Protein AF-A0AB34QZM7-F1 (afdb_monomer)

Sequence (180 aa):
MPSIDEMTKDERKLFDKIVEEQTELSNVTEKEIFKKELTNFFDKESDTYNDLSAAQEELVEEINDSTLLENENLAFAKEVFASSFGVKEVEAAKKKKSSGIKVGVSVRFAGAVFNAVIGFAVGGGVGVIQSFIIKKGKAEAKRIFTKTVSSRLKAWGAKKLAVSIGVAVAIALNYLDIGT

Structure (mmCIF, N/CA/C/O backbone):
data_AF-A0AB34QZM7-F1
#
_entry.id   AF-A0AB34QZM7-F1
#
loop_
_atom_site.group_PDB
_atom_site.id
_atom_site.type_symbol
_atom_site.label_atom_id
_atom_site.label_alt_id
_atom_site.label_comp_id
_atom_site.label_asym_id
_atom_site.label_entity_id
_atom_site.label_seq_id
_atom_site.pdbx_PDB_ins_code
_atom_site.Cartn_x
_atom_site.Cartn_y
_atom_site.Cartn_z
_atom_site.occupancy
_atom_site.B_iso_or_equiv
_atom_site.auth_seq_id
_atom_site.auth_comp_id
_atom_site.auth_asym_id
_atom_site.auth_atom_id
_atom_site.pdbx_PDB_model_num
ATOM 1 N N . MET A 1 1 ? 4.614 -7.437 -3.313 1.00 84.50 1 MET A N 1
ATOM 2 C CA . MET A 1 1 ? 4.308 -7.626 -1.897 1.00 84.50 1 MET A CA 1
ATOM 3 C C . MET A 1 1 ? 3.715 -9.010 -1.680 1.00 84.50 1 MET A C 1
ATOM 5 O O . MET A 1 1 ? 2.671 -9.297 -2.268 1.00 84.50 1 MET A O 1
ATOM 9 N N . PRO A 1 2 ? 4.438 -9.888 -0.985 1.00 90.19 2 PRO A N 1
ATOM 10 C CA . PRO A 1 2 ? 3.873 -11.127 -0.450 1.00 90.19 2 PRO A CA 1
ATOM 11 C C . PRO A 1 2 ? 2.842 -10.810 0.652 1.00 90.19 2 PRO A C 1
ATOM 13 O O . PRO A 1 2 ? 2.675 -9.631 0.991 1.00 90.19 2 PRO A O 1
ATOM 16 N N . SER A 1 3 ? 2.134 -11.816 1.168 1.00 93.81 3 SER A N 1
ATOM 17 C CA . SER A 1 3 ? 1.351 -11.627 2.399 1.00 93.81 3 SER A CA 1
ATOM 18 C C . SER A 1 3 ? 2.273 -11.436 3.611 1.00 93.81 3 SER A C 1
ATOM 20 O O . SER A 1 3 ? 3.465 -11.739 3.527 1.00 93.81 3 SER A O 1
ATOM 22 N N . ILE A 1 4 ? 1.769 -10.879 4.717 1.00 95.06 4 ILE A N 1
ATOM 23 C CA . ILE A 1 4 ? 2.599 -10.527 5.882 1.00 95.06 4 ILE A CA 1
ATOM 24 C C . ILE A 1 4 ? 3.299 -11.729 6.523 1.00 95.06 4 ILE A C 1
ATOM 26 O O . ILE A 1 4 ? 4.369 -11.566 7.110 1.00 95.06 4 ILE A O 1
ATOM 30 N N . ASP A 1 5 ? 2.709 -12.916 6.427 1.00 93.50 5 ASP A N 1
ATOM 31 C CA . ASP A 1 5 ? 3.241 -14.167 6.966 1.00 93.50 5 ASP A CA 1
ATOM 32 C C . ASP A 1 5 ? 4.320 -14.778 6.051 1.00 93.50 5 ASP A C 1
ATOM 34 O O . ASP A 1 5 ? 5.189 -15.525 6.496 1.00 93.50 5 ASP A O 1
ATOM 38 N N . GLU A 1 6 ? 4.301 -14.395 4.775 1.00 95.56 6 GLU A N 1
ATOM 39 C CA . GLU A 1 6 ? 5.277 -14.761 3.749 1.00 95.56 6 GLU A CA 1
ATOM 40 C C . GLU A 1 6 ? 6.449 -13.765 3.658 1.00 95.56 6 GLU A C 1
ATOM 42 O O . GLU A 1 6 ? 7.386 -13.973 2.882 1.00 95.56 6 GLU A O 1
ATOM 47 N N . MET A 1 7 ? 6.415 -12.668 4.423 1.00 96.19 7 MET A N 1
ATOM 48 C CA . MET A 1 7 ? 7.493 -11.679 4.463 1.00 96.19 7 MET A CA 1
ATOM 49 C C . MET A 1 7 ? 8.708 -12.198 5.236 1.00 96.19 7 MET A C 1
ATOM 51 O O . MET A 1 7 ? 8.606 -12.771 6.323 1.00 96.19 7 MET A O 1
ATOM 55 N N . THR A 1 8 ? 9.901 -11.890 4.733 1.00 96.75 8 THR A N 1
ATOM 56 C CA . THR A 1 8 ? 11.123 -11.975 5.541 1.00 96.75 8 THR A CA 1
ATOM 57 C C . THR A 1 8 ? 11.079 -10.979 6.706 1.00 96.75 8 THR A C 1
ATOM 59 O O . THR A 1 8 ? 10.303 -10.024 6.710 1.00 96.75 8 THR A O 1
ATOM 62 N N . LYS A 1 9 ? 11.960 -11.145 7.702 1.00 96.19 9 LYS A N 1
ATOM 63 C CA . LYS A 1 9 ? 12.040 -10.224 8.854 1.00 96.19 9 LYS A CA 1
ATOM 64 C C . LYS A 1 9 ? 12.253 -8.763 8.439 1.00 96.19 9 LYS A C 1
ATOM 66 O O . LYS A 1 9 ? 11.652 -7.869 9.030 1.00 96.19 9 LYS A O 1
ATOM 71 N N . ASP A 1 10 ? 13.085 -8.528 7.427 1.00 94.44 10 ASP A N 1
ATOM 72 C CA . ASP A 1 10 ? 13.382 -7.179 6.941 1.00 94.44 10 ASP A CA 1
ATOM 73 C C . ASP A 1 10 ? 12.203 -6.586 6.163 1.00 94.44 10 ASP A C 1
ATOM 75 O O . ASP A 1 10 ? 11.858 -5.420 6.361 1.00 94.44 10 ASP A O 1
ATOM 79 N N . GLU A 1 11 ? 11.536 -7.393 5.332 1.00 95.31 11 GLU A N 1
ATOM 80 C CA . GLU A 1 11 ? 10.315 -6.983 4.630 1.00 95.31 11 GLU A CA 1
ATOM 81 C C . GLU A 1 11 ? 9.184 -6.672 5.605 1.00 95.31 11 GLU A C 1
ATOM 83 O O . GLU A 1 11 ? 8.513 -5.654 5.443 1.00 95.31 11 GLU A O 1
ATOM 88 N N . ARG A 1 12 ? 9.014 -7.493 6.646 1.00 96.00 12 ARG A N 1
ATOM 89 C CA . ARG A 1 12 ? 8.009 -7.271 7.684 1.00 96.00 12 ARG A CA 1
ATOM 90 C C . ARG A 1 12 ? 8.276 -5.979 8.446 1.00 96.00 12 ARG A C 1
ATOM 92 O O . ARG A 1 12 ? 7.380 -5.162 8.596 1.00 96.00 12 ARG A O 1
ATOM 99 N N . LYS A 1 13 ? 9.527 -5.738 8.846 1.00 95.31 13 LYS A N 1
ATOM 100 C CA . LYS A 1 13 ? 9.920 -4.493 9.519 1.00 95.31 13 LYS A CA 1
ATOM 101 C C . LYS A 1 13 ? 9.687 -3.261 8.640 1.00 95.31 13 LYS A C 1
ATOM 103 O O . LYS A 1 13 ? 9.266 -2.218 9.139 1.00 95.31 13 LYS A O 1
ATOM 108 N N . LEU A 1 14 ? 9.983 -3.364 7.343 1.00 94.06 14 LEU A N 1
ATOM 109 C CA . LEU A 1 14 ? 9.689 -2.305 6.380 1.00 94.06 14 LEU A CA 1
ATOM 110 C C . LEU A 1 14 ? 8.178 -2.069 6.272 1.00 94.06 14 LEU A C 1
ATOM 112 O O . LEU A 1 14 ? 7.739 -0.922 6.317 1.00 94.06 14 LEU A O 1
ATOM 116 N N . PHE A 1 15 ? 7.402 -3.141 6.140 1.00 95.81 15 PHE A N 1
ATOM 117 C CA . PHE A 1 15 ? 5.949 -3.087 6.058 1.00 95.81 15 PHE A CA 1
ATOM 118 C C . PHE A 1 15 ? 5.333 -2.441 7.305 1.00 95.81 15 PHE A C 1
ATOM 120 O O . PHE A 1 15 ? 4.597 -1.468 7.169 1.00 95.81 15 PHE A O 1
ATOM 127 N N . ASP A 1 16 ? 5.708 -2.887 8.505 1.00 95.88 16 ASP A N 1
ATOM 128 C CA . ASP A 1 16 ? 5.197 -2.340 9.767 1.00 95.88 16 ASP A CA 1
ATOM 129 C C . ASP A 1 16 ? 5.491 -0.835 9.881 1.00 95.88 16 ASP A C 1
ATOM 131 O O . ASP A 1 16 ? 4.630 -0.051 10.277 1.00 95.88 16 ASP A O 1
ATOM 135 N N . LYS A 1 17 ? 6.686 -0.398 9.457 1.00 94.31 17 LYS A N 1
ATOM 136 C CA . LYS A 1 17 ? 7.042 1.027 9.412 1.00 94.31 17 LYS A CA 1
ATOM 137 C C . LYS A 1 17 ? 6.153 1.812 8.443 1.00 94.31 17 LYS A C 1
ATOM 139 O O . LYS A 1 17 ? 5.737 2.924 8.751 1.00 94.31 17 LYS A O 1
ATOM 144 N N . ILE A 1 18 ? 5.884 1.256 7.266 1.00 92.44 18 ILE A N 1
ATOM 145 C CA . ILE A 1 18 ? 5.016 1.878 6.261 1.00 92.44 18 ILE A CA 1
ATOM 146 C C . ILE A 1 18 ? 3.582 2.009 6.788 1.00 92.44 18 ILE A C 1
ATOM 148 O O . ILE A 1 18 ? 2.971 3.064 6.613 1.00 92.44 18 ILE A O 1
ATOM 152 N N . VAL A 1 19 ? 3.057 0.960 7.426 1.00 94.81 19 VAL A N 1
ATOM 153 C CA . VAL A 1 19 ? 1.721 0.939 8.040 1.00 94.81 19 VAL A CA 1
ATOM 154 C C . VAL A 1 19 ? 1.610 1.999 9.136 1.00 94.81 19 VAL A C 1
ATOM 156 O O . VAL A 1 19 ? 0.641 2.760 9.155 1.00 94.81 19 VAL A O 1
ATOM 159 N N . GLU A 1 20 ? 2.621 2.102 9.997 1.00 93.69 20 GLU A N 1
ATOM 160 C CA . GLU A 1 20 ? 2.695 3.131 11.036 1.00 93.69 20 GLU A CA 1
ATOM 161 C C . GLU A 1 20 ? 2.667 4.540 10.428 1.00 93.69 20 GLU A C 1
ATOM 163 O O . GLU A 1 20 ? 1.823 5.362 10.780 1.00 93.69 20 GLU A O 1
ATOM 168 N N . GLU A 1 21 ? 3.527 4.805 9.439 1.00 86.50 21 GLU A N 1
ATOM 169 C CA . GLU A 1 21 ? 3.565 6.098 8.750 1.00 86.50 21 GLU A CA 1
ATOM 170 C C . GLU A 1 21 ? 2.226 6.439 8.077 1.00 86.50 21 GLU A C 1
ATOM 172 O O . GLU A 1 21 ? 1.779 7.584 8.151 1.00 86.50 21 GLU A O 1
ATOM 177 N N . GLN A 1 22 ? 1.566 5.475 7.419 1.00 85.38 22 GLN A N 1
ATOM 178 C CA . GLN A 1 22 ? 0.253 5.717 6.809 1.00 85.38 22 GLN A CA 1
ATOM 179 C C . GLN A 1 22 ? -0.818 6.016 7.849 1.00 85.38 22 GLN A C 1
ATOM 181 O O . GLN A 1 22 ? -1.648 6.890 7.616 1.00 85.38 22 GLN A O 1
ATOM 186 N N . THR A 1 23 ? -0.802 5.313 8.977 1.00 86.44 23 THR A N 1
ATOM 187 C CA . THR A 1 23 ? -1.759 5.529 10.064 1.00 86.44 23 THR A CA 1
ATOM 188 C C . THR A 1 23 ? -1.613 6.941 10.624 1.00 86.44 23 THR A C 1
ATOM 190 O O . THR A 1 23 ? -2.605 7.657 10.758 1.00 86.44 23 THR A O 1
ATOM 193 N N . GLU A 1 24 ? -0.384 7.400 10.843 1.00 84.19 24 GLU A N 1
ATOM 194 C CA . GLU A 1 24 ? -0.109 8.762 11.305 1.00 84.19 24 GLU A CA 1
ATOM 195 C C . GLU A 1 24 ? -0.531 9.829 10.283 1.00 84.19 24 GLU A C 1
ATOM 197 O O . GLU A 1 24 ? -1.206 10.801 10.628 1.00 84.19 24 GLU A O 1
ATOM 202 N N . LEU A 1 25 ? -0.217 9.622 9.001 1.00 79.00 25 LEU A N 1
ATOM 203 C CA . LEU A 1 25 ? -0.591 10.541 7.917 1.00 79.00 25 LEU A CA 1
ATOM 204 C C . LEU A 1 25 ? -2.085 10.511 7.587 1.00 79.00 25 LEU A C 1
ATOM 206 O O . LEU A 1 25 ? -2.612 11.442 6.967 1.00 79.00 25 LEU A O 1
ATOM 210 N N . SER A 1 26 ? -2.785 9.454 7.994 1.00 74.06 26 SER A N 1
ATOM 211 C CA . SER A 1 26 ? -4.210 9.322 7.750 1.00 74.06 26 SER A CA 1
ATOM 212 C C . SER A 1 26 ? -5.008 10.378 8.504 1.00 74.06 26 SER A C 1
ATOM 214 O O . SER A 1 26 ? -6.087 10.692 8.036 1.00 74.06 2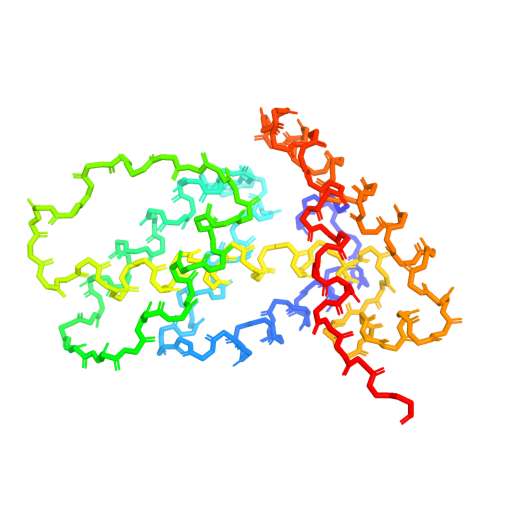6 SER A O 1
ATOM 216 N N . ASN A 1 27 ? -4.523 10.970 9.606 1.00 74.00 27 ASN A N 1
ATOM 217 C CA . ASN A 1 27 ? -5.272 11.947 10.419 1.00 74.00 27 ASN A CA 1
ATOM 218 C C . ASN A 1 27 ? -6.726 11.498 10.705 1.00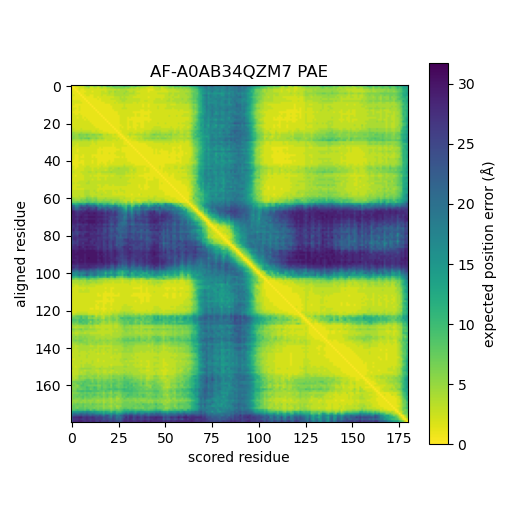 74.00 27 ASN A C 1
ATOM 220 O O . ASN A 1 27 ? -7.657 12.310 10.703 1.00 74.00 27 ASN A O 1
ATOM 224 N N . VAL A 1 28 ? -6.923 10.190 10.874 1.00 73.56 28 VAL A N 1
ATOM 225 C CA . VAL A 1 28 ? -8.138 9.608 11.448 1.00 73.56 28 VAL A CA 1
ATOM 226 C C . VAL A 1 28 ? -7.988 9.584 12.966 1.00 73.56 28 VAL A C 1
ATOM 228 O O . VAL A 1 28 ? -6.869 9.525 13.482 1.00 73.56 28 VAL A O 1
ATOM 231 N N . THR A 1 29 ? -9.104 9.656 13.684 1.00 77.12 29 THR A N 1
ATOM 232 C CA . THR A 1 29 ? -9.098 9.611 15.151 1.00 77.12 29 THR A CA 1
ATOM 233 C C . THR A 1 29 ? -8.792 8.192 15.630 1.00 77.12 29 THR A C 1
ATOM 235 O O . THR A 1 29 ? -7.982 7.984 16.531 1.00 77.12 29 THR A O 1
ATOM 238 N N . GLU A 1 30 ? -9.392 7.204 14.975 1.00 82.25 30 GLU A N 1
ATOM 239 C CA . GLU A 1 30 ? -9.362 5.787 15.323 1.00 82.25 30 GLU A CA 1
ATOM 240 C C . GLU A 1 30 ? -8.134 5.084 14.723 1.00 82.25 30 GLU A C 1
ATOM 242 O O . GLU A 1 30 ? -8.237 4.128 13.954 1.00 82.25 30 GLU A O 1
ATOM 247 N N . LYS A 1 31 ? -6.940 5.584 15.058 1.00 85.88 31 LYS A N 1
ATOM 248 C CA . LYS A 1 31 ? -5.663 5.112 14.497 1.00 85.88 31 LYS A CA 1
ATOM 249 C C . LYS A 1 31 ? -5.426 3.613 14.671 1.00 85.88 31 LYS A C 1
ATOM 251 O O . LYS A 1 31 ? -4.942 2.977 13.745 1.00 85.88 31 LYS A O 1
ATOM 256 N N . GLU A 1 32 ? -5.777 3.049 15.824 1.00 90.56 32 GLU A N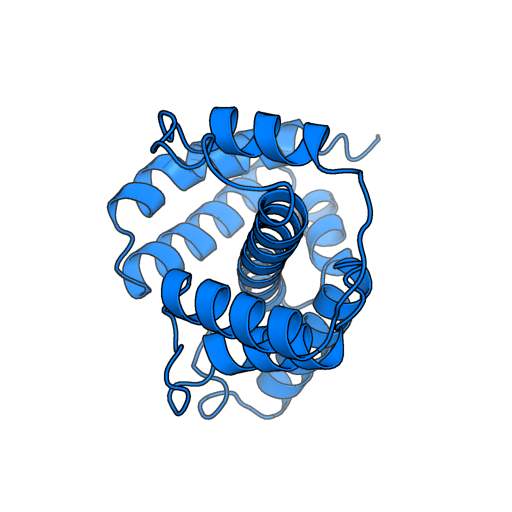 1
ATOM 257 C CA . GLU A 1 32 ? -5.574 1.618 16.095 1.00 90.56 32 GLU A CA 1
ATOM 258 C C . GLU A 1 32 ? -6.435 0.737 15.183 1.00 90.56 32 GLU A C 1
ATOM 260 O O . GLU A 1 32 ? -5.927 -0.219 14.600 1.00 90.56 32 GLU A O 1
ATOM 265 N N . ILE A 1 33 ? -7.706 1.106 14.985 1.00 88.44 33 ILE A N 1
ATOM 266 C CA . ILE A 1 33 ? -8.621 0.403 14.073 1.00 88.44 33 ILE A CA 1
ATOM 267 C C . ILE A 1 33 ? -8.112 0.548 12.637 1.00 88.44 33 ILE A C 1
ATOM 269 O O . ILE A 1 33 ? -7.965 -0.433 11.916 1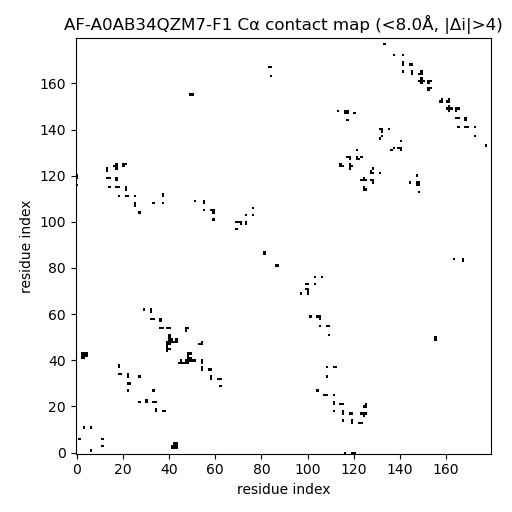.00 88.44 33 ILE A O 1
ATOM 273 N N . PHE A 1 34 ? -7.733 1.763 12.236 1.00 89.69 34 PHE A N 1
ATOM 274 C CA . PHE A 1 34 ? -7.174 2.013 10.910 1.00 89.69 34 PHE A CA 1
ATOM 275 C C . PHE A 1 34 ? -5.910 1.186 10.638 1.00 89.69 34 PHE A C 1
ATOM 277 O O . PHE A 1 34 ? -5.761 0.606 9.563 1.00 89.69 34 PHE A O 1
ATOM 284 N N . LYS A 1 35 ? -5.001 1.117 11.614 1.00 95.00 35 LYS A N 1
ATOM 285 C CA . LYS A 1 35 ? -3.756 0.349 11.545 1.00 95.00 35 LYS A CA 1
ATOM 286 C C . LYS A 1 35 ? -4.011 -1.152 11.456 1.00 95.00 35 LYS A C 1
ATOM 288 O O . LYS A 1 35 ? -3.355 -1.827 10.657 1.00 95.00 35 LYS A O 1
ATOM 293 N N . LYS A 1 36 ? -4.942 -1.662 12.268 1.00 95.75 36 LYS A N 1
ATOM 294 C CA . LYS A 1 36 ? -5.390 -3.058 12.249 1.00 95.75 36 LYS A CA 1
ATOM 295 C C . LYS A 1 36 ? -5.926 -3.411 10.868 1.00 95.75 36 LYS A C 1
ATOM 297 O O . LYS A 1 36 ? -5.356 -4.285 10.224 1.00 95.75 36 LYS A O 1
ATOM 302 N N . GLU A 1 37 ? -6.897 -2.658 10.359 1.00 93.69 37 GLU A N 1
ATOM 303 C CA . GLU A 1 37 ? -7.498 -2.960 9.057 1.00 93.69 37 GLU A CA 1
ATOM 304 C C . GLU A 1 37 ? -6.515 -2.807 7.898 1.00 93.69 37 GLU A C 1
ATOM 306 O O . GLU A 1 37 ? -6.526 -3.582 6.940 1.00 93.69 37 GLU A O 1
ATOM 311 N N . LEU A 1 38 ? -5.582 -1.856 7.998 1.00 95.06 38 LEU A N 1
ATOM 312 C CA . LEU A 1 38 ? -4.545 -1.694 6.984 1.00 95.06 38 LEU A CA 1
ATOM 313 C C . LEU A 1 38 ? -3.590 -2.890 6.980 1.00 95.06 38 LEU A C 1
ATOM 315 O O . LEU A 1 38 ? -3.097 -3.270 5.922 1.00 95.06 38 LEU A O 1
ATOM 319 N N . THR A 1 39 ? -3.331 -3.481 8.146 1.00 97.19 39 THR A N 1
ATOM 320 C CA . THR A 1 39 ? -2.522 -4.697 8.288 1.00 97.19 39 THR A CA 1
ATOM 321 C C . THR A 1 39 ? -3.275 -5.919 7.765 1.00 97.19 39 THR A C 1
ATOM 323 O O . THR A 1 39 ? -2.738 -6.640 6.923 1.00 97.19 39 THR A O 1
ATOM 326 N N . ASN A 1 40 ? -4.523 -6.097 8.205 1.00 97.00 40 ASN A N 1
ATOM 327 C CA . ASN A 1 40 ? -5.434 -7.179 7.826 1.00 97.00 40 ASN A CA 1
ATOM 328 C C . ASN A 1 40 ? -5.583 -7.306 6.312 1.00 97.00 40 ASN A C 1
ATOM 330 O O . ASN A 1 40 ? -5.454 -8.395 5.760 1.00 97.00 40 ASN A O 1
ATOM 334 N N . PHE A 1 41 ? -5.716 -6.179 5.611 1.00 95.56 41 PHE A N 1
ATOM 335 C CA . PHE A 1 41 ? -5.820 -6.168 4.153 1.00 95.56 41 PHE A CA 1
ATOM 336 C C . PHE A 1 41 ? -4.656 -6.898 3.445 1.00 95.56 41 PHE A C 1
ATOM 338 O O . PHE A 1 41 ? -4.820 -7.407 2.333 1.00 95.56 41 PHE A O 1
ATOM 345 N N . PHE A 1 42 ? -3.473 -6.975 4.065 1.00 95.88 42 PHE A N 1
ATOM 346 C CA . PHE A 1 42 ? -2.300 -7.669 3.522 1.00 95.88 42 PHE A CA 1
ATOM 347 C C . PHE A 1 42 ? -2.011 -9.027 4.181 1.00 95.88 42 PHE A C 1
ATOM 349 O O . PHE A 1 42 ? -1.064 -9.713 3.773 1.00 95.88 42 PHE A O 1
ATOM 356 N N . ASP A 1 43 ? -2.819 -9.435 5.153 1.00 96.25 43 ASP A N 1
ATOM 357 C CA . ASP A 1 43 ? -2.717 -10.710 5.853 1.00 96.25 43 ASP A CA 1
ATOM 358 C C . ASP A 1 43 ? -3.653 -11.744 5.240 1.00 96.25 43 ASP A C 1
ATOM 360 O O . ASP A 1 43 ? -4.862 -11.561 5.245 1.00 96.25 43 ASP A O 1
ATOM 364 N N . LYS A 1 44 ? -3.107 -12.839 4.709 1.00 94.69 44 LYS A N 1
ATOM 365 C CA . LYS A 1 44 ? -3.902 -13.898 4.077 1.00 94.69 44 LYS A CA 1
ATOM 366 C C . LYS A 1 44 ? -4.780 -14.661 5.065 1.00 94.69 44 LYS A C 1
ATOM 368 O O . LYS A 1 44 ? -5.699 -15.347 4.629 1.00 94.69 44 LYS A O 1
ATOM 373 N N . GLU A 1 45 ? -4.470 -14.565 6.355 1.00 94.25 45 GLU A N 1
ATOM 374 C CA . GLU A 1 45 ? -5.255 -15.163 7.433 1.00 94.25 45 GLU A CA 1
ATOM 375 C C . GLU A 1 45 ? -6.411 -14.246 7.878 1.00 94.25 45 GLU A C 1
ATOM 377 O O . GLU A 1 45 ? -7.219 -14.647 8.712 1.00 94.25 45 GLU A O 1
ATOM 382 N N . SER A 1 46 ? -6.505 -13.024 7.336 1.00 93.81 46 SER A N 1
ATOM 383 C CA . SER A 1 46 ? -7.611 -12.099 7.593 1.00 93.81 46 SER A CA 1
ATOM 384 C C . SER A 1 46 ? -8.773 -12.311 6.622 1.00 93.81 46 SER A C 1
ATOM 386 O O . SER A 1 46 ? -8.579 -12.540 5.426 1.00 93.81 46 SER A O 1
ATOM 388 N N . ASP A 1 47 ? -9.994 -12.127 7.124 1.00 91.62 47 ASP A N 1
ATOM 389 C CA . ASP A 1 47 ? -11.226 -12.179 6.332 1.00 91.62 47 ASP A CA 1
ATOM 390 C C . ASP A 1 47 ? -11.296 -11.082 5.252 1.00 91.62 47 ASP A C 1
ATOM 392 O O . ASP A 1 47 ? -11.979 -11.250 4.240 1.00 91.62 47 ASP A O 1
ATOM 396 N N . THR A 1 48 ? -10.550 -9.983 5.413 1.00 90.94 48 THR A N 1
ATOM 397 C CA . THR A 1 48 ? -10.505 -8.862 4.459 1.00 90.94 48 THR A CA 1
ATOM 398 C C . THR A 1 48 ? -9.268 -8.870 3.565 1.00 90.94 48 THR A C 1
ATOM 400 O O . THR A 1 48 ? -8.980 -7.887 2.868 1.00 90.94 48 THR A O 1
ATOM 403 N N . TYR A 1 49 ? -8.543 -9.995 3.523 1.00 93.12 49 TYR A N 1
ATOM 404 C CA . TYR A 1 49 ? -7.346 -10.151 2.705 1.00 93.12 49 TYR A CA 1
ATOM 405 C C . TYR A 1 49 ? -7.589 -9.753 1.250 1.00 93.12 49 TYR A C 1
ATOM 407 O O . TYR A 1 49 ? -8.338 -10.403 0.516 1.00 93.12 49 TYR A O 1
ATOM 415 N N . ASN A 1 50 ? -6.880 -8.717 0.793 1.00 91.06 50 ASN A N 1
ATOM 416 C CA . ASN A 1 50 ? -6.957 -8.199 -0.570 1.00 91.06 50 ASN A CA 1
ATOM 417 C C . ASN A 1 50 ? -8.375 -7.796 -1.041 1.00 91.06 50 ASN A C 1
ATOM 419 O O . ASN A 1 50 ? -8.555 -7.535 -2.237 1.00 91.06 50 ASN A O 1
ATOM 423 N N . ASP A 1 51 ? -9.353 -7.694 -0.140 1.00 87.31 51 ASP A N 1
ATOM 424 C CA . ASP A 1 51 ? -10.704 -7.225 -0.436 1.00 87.31 51 ASP A CA 1
ATOM 425 C C . ASP A 1 51 ? -10.872 -5.802 0.095 1.00 87.31 51 ASP A C 1
ATOM 427 O O . ASP A 1 51 ? -11.102 -5.553 1.276 1.00 87.31 51 ASP A O 1
ATOM 431 N N . LEU A 1 52 ? -10.717 -4.833 -0.810 1.00 84.69 52 LEU A N 1
ATOM 432 C CA . LEU A 1 52 ? -10.742 -3.422 -0.436 1.00 84.69 52 LEU A CA 1
ATOM 433 C C . LEU A 1 52 ? -12.136 -2.995 0.026 1.00 84.69 52 LEU A C 1
ATOM 435 O O . LEU A 1 52 ? -12.244 -2.098 0.855 1.00 84.69 52 LEU A O 1
ATOM 439 N N . SER A 1 53 ? -13.186 -3.603 -0.526 1.00 81.06 53 SER A N 1
ATOM 440 C CA . SER A 1 53 ? -14.558 -3.270 -0.159 1.00 81.06 53 SER A CA 1
ATOM 441 C C . SER A 1 53 ? -14.884 -3.816 1.224 1.00 81.06 53 SER A C 1
ATOM 443 O O . SER A 1 53 ? -15.363 -3.045 2.050 1.00 81.06 53 SER A O 1
ATOM 445 N N . ALA A 1 54 ? -14.535 -5.075 1.497 1.00 80.12 54 ALA A N 1
ATOM 446 C CA . ALA A 1 54 ? -14.730 -5.676 2.813 1.00 80.12 54 ALA A CA 1
ATOM 447 C C . ALA A 1 54 ? -13.894 -4.966 3.893 1.00 80.12 54 ALA A C 1
ATOM 449 O O . ALA A 1 54 ? -14.434 -4.585 4.924 1.00 80.12 54 ALA A O 1
ATOM 450 N N . ALA A 1 55 ? -12.618 -4.661 3.624 1.00 85.00 55 ALA A N 1
ATOM 451 C CA . ALA A 1 55 ? -11.767 -3.921 4.565 1.00 85.00 55 ALA A CA 1
ATOM 452 C C . ALA A 1 55 ? -12.295 -2.505 4.865 1.00 85.00 55 ALA A C 1
ATOM 454 O O . ALA A 1 55 ? -12.209 -2.019 5.989 1.00 85.00 55 ALA A O 1
ATOM 455 N N . GLN A 1 56 ? -12.844 -1.812 3.859 1.00 81.69 56 GLN A N 1
ATOM 456 C CA . GLN A 1 56 ? -13.469 -0.501 4.061 1.00 81.69 56 GLN A CA 1
ATOM 457 C C . GLN A 1 56 ? -14.772 -0.590 4.858 1.00 81.69 56 GLN A C 1
ATOM 459 O O . GLN A 1 56 ? -15.086 0.355 5.581 1.00 81.69 56 GLN A O 1
ATOM 464 N N . GLU A 1 57 ? -15.536 -1.668 4.688 1.00 80.44 57 GLU A N 1
ATOM 465 C CA . GLU A 1 57 ? -16.765 -1.934 5.433 1.00 80.44 57 GLU A CA 1
ATOM 466 C C . GLU A 1 57 ? -16.448 -2.239 6.899 1.00 80.44 57 GLU A C 1
ATOM 468 O O . GLU A 1 57 ? -16.928 -1.502 7.759 1.00 80.44 57 GLU A O 1
ATOM 473 N N . GLU A 1 58 ? -15.547 -3.188 7.174 1.00 81.50 58 GLU A N 1
ATOM 474 C CA . GLU A 1 58 ? -15.105 -3.551 8.532 1.00 81.50 58 GLU A CA 1
ATOM 475 C C . GLU A 1 58 ? -14.512 -2.344 9.273 1.00 81.50 58 GLU A C 1
ATOM 477 O O . GLU A 1 58 ? -14.926 -2.027 10.388 1.00 81.50 58 GLU A O 1
ATOM 482 N N . LEU A 1 59 ? -13.653 -1.561 8.608 1.00 82.94 59 LEU A N 1
ATOM 483 C CA . LEU A 1 59 ? -13.128 -0.308 9.158 1.00 82.94 59 LEU A CA 1
ATOM 484 C C . LEU A 1 59 ? -14.241 0.670 9.553 1.00 82.94 59 LEU A C 1
ATOM 486 O O . LEU A 1 59 ? -14.172 1.320 10.595 1.00 82.94 59 LEU A O 1
ATOM 490 N N . VAL A 1 60 ? -15.254 0.832 8.702 1.00 79.62 60 VAL A N 1
ATOM 491 C CA . VAL A 1 60 ? -16.356 1.763 8.962 1.00 79.62 60 VAL A CA 1
ATOM 492 C C . VAL A 1 60 ? -17.275 1.241 10.060 1.00 79.62 60 VAL A C 1
ATOM 494 O O . VAL A 1 60 ? -17.807 2.056 10.817 1.00 79.62 60 VAL A O 1
ATOM 497 N N . GLU A 1 61 ? -17.505 -0.065 10.139 1.00 79.50 61 GLU A N 1
ATOM 498 C CA . GLU A 1 61 ? -18.291 -0.698 11.198 1.00 79.50 61 GLU A CA 1
ATOM 499 C C . GLU A 1 61 ? -17.607 -0.544 12.555 1.00 79.50 61 GLU A C 1
ATOM 501 O O . GLU A 1 61 ? -18.207 0.045 13.456 1.00 79.50 61 GLU A O 1
ATOM 506 N N . GLU A 1 62 ? -16.330 -0.917 12.664 1.00 77.25 62 GLU A N 1
ATOM 507 C CA . GLU A 1 62 ? -15.564 -0.800 13.910 1.00 77.25 62 GLU A CA 1
ATOM 508 C C . GLU A 1 62 ? -15.424 0.657 14.377 1.00 77.25 62 GLU A C 1
ATOM 510 O O . GLU A 1 62 ? -15.480 0.937 15.578 1.00 77.25 62 GLU A O 1
ATOM 515 N N . ILE A 1 63 ? -15.317 1.616 13.448 1.00 73.00 63 ILE A N 1
ATOM 516 C CA . ILE A 1 63 ? -15.331 3.050 13.778 1.00 73.00 63 ILE A CA 1
ATOM 517 C C . ILE A 1 63 ? -16.709 3.510 14.267 1.00 73.00 63 ILE A C 1
ATOM 519 O O . ILE A 1 63 ? -16.792 4.242 15.250 1.00 73.00 63 ILE A O 1
ATOM 523 N N . ASN A 1 64 ? -17.811 3.091 13.633 1.00 64.44 64 ASN A N 1
ATOM 524 C CA . ASN A 1 64 ? -19.148 3.494 14.100 1.00 64.44 64 ASN A CA 1
ATOM 525 C C . ASN A 1 64 ? -19.469 2.944 15.490 1.00 64.44 64 ASN A C 1
ATOM 527 O O . ASN A 1 64 ? -20.173 3.611 16.249 1.00 64.44 64 ASN A O 1
ATOM 531 N N . ASP A 1 65 ? -18.968 1.754 15.811 1.00 57.38 65 ASP A N 1
ATOM 532 C CA . ASP A 1 65 ? -19.119 1.165 17.139 1.00 57.38 65 ASP A CA 1
ATOM 533 C C . ASP A 1 65 ? -18.278 1.904 18.194 1.00 57.38 65 ASP A C 1
ATOM 535 O O . ASP A 1 65 ? -18.610 1.875 19.381 1.00 57.38 65 ASP A O 1
ATOM 539 N N . SER A 1 66 ? -17.230 2.623 17.775 1.00 52.88 66 SER A N 1
ATOM 540 C CA . SER A 1 66 ? -16.310 3.341 18.662 1.00 52.88 66 SER A CA 1
ATOM 541 C C . SER A 1 66 ? -16.530 4.862 18.750 1.00 52.88 66 SER A C 1
ATOM 543 O O . SER A 1 66 ? -16.124 5.448 19.759 1.00 52.88 66 SER A O 1
ATOM 545 N N . THR A 1 67 ? -17.227 5.520 17.808 1.00 49.62 67 THR A N 1
ATOM 546 C CA . THR A 1 67 ? -17.482 6.977 17.859 1.00 49.62 67 THR A CA 1
ATOM 547 C C . THR A 1 67 ? -18.909 7.430 17.488 1.00 49.62 67 THR A C 1
ATOM 549 O O . THR A 1 67 ? -19.294 7.601 16.333 1.00 49.62 67 THR A O 1
ATOM 552 N N . LEU A 1 68 ? -19.682 7.806 18.519 1.00 42.00 68 LEU A N 1
ATOM 553 C CA . LEU A 1 68 ? -20.626 8.927 18.445 1.00 42.00 68 LEU A CA 1
ATOM 554 C C . LEU A 1 68 ? -19.806 10.228 18.550 1.00 42.00 68 LEU A C 1
ATOM 556 O O . LEU A 1 68 ? -19.370 10.537 19.655 1.00 42.00 68 LEU A O 1
ATOM 560 N N . LEU A 1 69 ? -19.582 10.961 17.445 1.00 40.28 69 LEU A N 1
ATOM 561 C CA . LEU A 1 69 ? -19.597 12.443 17.320 1.00 40.28 69 LEU A CA 1
ATOM 562 C C . LEU A 1 69 ? -18.868 12.962 16.056 1.00 40.28 69 LEU A C 1
ATOM 564 O O . LEU A 1 69 ? -17.906 12.385 15.565 1.00 40.28 69 LEU A O 1
ATOM 568 N N . GLU A 1 70 ? -19.402 14.066 15.523 1.00 41.00 70 GLU A N 1
ATOM 569 C CA . GLU A 1 70 ? -19.233 14.612 14.168 1.00 41.00 70 GLU A CA 1
ATOM 570 C C . GLU A 1 70 ? -17.960 15.462 13.941 1.00 41.00 70 GLU A C 1
ATOM 572 O O . GLU A 1 70 ? -17.519 16.173 14.843 1.00 41.00 70 GLU A O 1
ATOM 577 N N . ASN A 1 71 ? -17.456 15.523 12.692 1.00 39.91 71 ASN A N 1
ATOM 578 C CA . ASN A 1 71 ? -16.805 16.736 12.16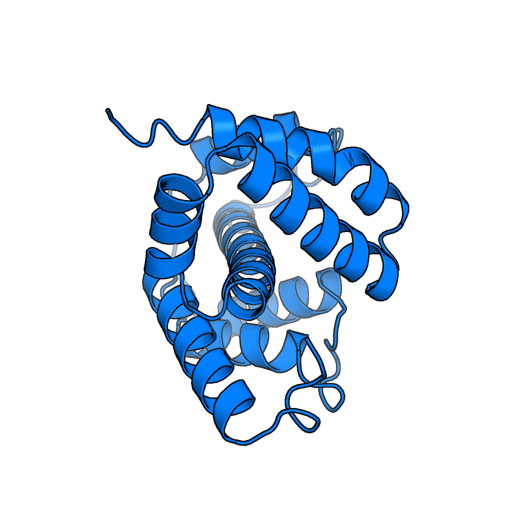7 1.00 39.91 71 ASN A CA 1
ATOM 579 C C . ASN A 1 71 ? -16.837 16.851 10.621 1.00 39.91 71 ASN A C 1
ATOM 581 O O . ASN A 1 71 ? -16.773 15.860 9.890 1.00 39.91 71 ASN A O 1
ATOM 585 N N . GLU A 1 72 ? -16.944 18.092 10.143 1.00 42.22 72 GLU A N 1
ATOM 586 C CA . GLU A 1 72 ? -17.218 18.551 8.782 1.00 42.22 72 GLU A CA 1
ATOM 587 C C . GLU A 1 72 ? -15.914 18.952 8.072 1.00 42.22 72 GLU A C 1
ATOM 589 O O . GLU A 1 72 ? -15.354 19.979 8.420 1.00 42.22 72 GLU A O 1
ATOM 594 N N . ASN A 1 73 ? -15.418 18.191 7.081 1.00 38.62 73 ASN A N 1
ATOM 595 C CA . ASN A 1 73 ? -14.435 18.685 6.085 1.00 38.62 73 ASN A CA 1
ATOM 596 C C . ASN A 1 73 ? -14.238 17.709 4.896 1.00 38.62 73 ASN A C 1
ATOM 598 O O . ASN A 1 73 ? -13.139 17.232 4.621 1.00 38.62 73 ASN A O 1
ATOM 602 N N . LEU A 1 74 ? -15.317 17.380 4.171 1.00 42.81 74 LEU A N 1
ATOM 603 C CA . LEU A 1 74 ? -15.327 16.327 3.130 1.00 42.81 74 LEU A CA 1
ATOM 604 C C . LEU A 1 74 ? -15.458 16.834 1.679 1.00 42.81 74 LEU A C 1
ATOM 606 O O . LEU A 1 74 ? -15.481 16.042 0.739 1.00 42.81 74 LEU A O 1
ATOM 610 N N . ALA A 1 75 ? -15.572 18.140 1.445 1.00 39.91 75 ALA A N 1
ATOM 611 C CA . ALA A 1 75 ? -15.900 18.633 0.104 1.00 39.91 75 ALA A CA 1
ATOM 612 C C . ALA A 1 75 ? -14.791 18.354 -0.936 1.00 39.91 75 ALA A C 1
ATOM 614 O O . ALA A 1 75 ? -15.089 18.000 -2.073 1.00 39.91 75 ALA A O 1
ATOM 615 N N . PHE A 1 76 ? -13.517 18.419 -0.536 1.00 39.69 76 PHE A N 1
ATOM 616 C CA . PHE A 1 76 ? -12.380 18.369 -1.464 1.00 39.69 76 PHE A CA 1
ATOM 617 C C . PHE A 1 76 ? -12.037 16.954 -1.974 1.00 39.69 76 PHE A C 1
ATOM 619 O O . PHE A 1 76 ? -11.726 16.764 -3.147 1.00 39.69 76 PHE A O 1
ATOM 626 N N . ALA A 1 77 ? -12.151 15.928 -1.123 1.00 42.00 77 ALA A N 1
ATOM 627 C CA . ALA A 1 77 ? -11.834 14.546 -1.508 1.00 42.00 77 ALA A CA 1
ATOM 628 C C . ALA A 1 77 ? -12.833 13.973 -2.531 1.00 42.00 77 ALA A C 1
ATOM 630 O O . ALA A 1 77 ? -12.477 13.142 -3.369 1.00 42.00 77 ALA A O 1
ATOM 631 N N . LYS A 1 78 ? -14.084 14.445 -2.482 1.00 37.72 78 LYS A N 1
ATOM 632 C CA . LYS A 1 78 ? -15.191 13.961 -3.313 1.00 37.72 78 LYS A CA 1
ATOM 633 C C . LYS A 1 78 ? -15.012 14.329 -4.790 1.00 37.72 78 LYS A C 1
ATOM 635 O O . LYS A 1 78 ? -15.309 13.521 -5.667 1.00 37.72 78 LYS A O 1
ATOM 640 N N . GLU A 1 79 ? -14.476 15.516 -5.060 1.00 34.78 79 GLU A N 1
ATOM 641 C CA . GLU A 1 79 ? -14.282 16.037 -6.416 1.00 34.78 79 GLU A CA 1
ATOM 642 C C . GLU A 1 79 ? -13.098 15.368 -7.132 1.00 34.78 79 GLU A C 1
ATOM 644 O O . GLU A 1 79 ? -13.194 15.001 -8.306 1.00 34.78 79 GLU A O 1
ATOM 649 N N . VAL A 1 80 ? -12.015 15.081 -6.404 1.00 42.94 80 VAL A N 1
ATOM 650 C CA . VAL A 1 80 ? -10.839 14.370 -6.937 1.00 42.94 80 VAL A CA 1
ATOM 651 C C . VAL A 1 80 ? -11.159 12.900 -7.234 1.00 42.94 80 VAL A C 1
ATOM 653 O O . VAL A 1 80 ? -10.702 12.353 -8.238 1.00 42.94 80 VAL A O 1
ATOM 656 N N . PHE A 1 81 ? -11.987 12.254 -6.407 1.00 39.19 81 PHE A N 1
ATOM 657 C CA . PHE A 1 81 ? -12.356 10.849 -6.601 1.00 39.19 81 PHE A CA 1
ATOM 658 C C . PHE A 1 81 ? -13.341 10.661 -7.767 1.00 39.19 81 PHE A C 1
ATOM 660 O O . PHE A 1 81 ? -13.143 9.782 -8.608 1.00 39.19 81 PHE A O 1
ATOM 667 N N . ALA A 1 82 ? -14.363 11.521 -7.865 1.00 40.69 82 ALA A N 1
ATOM 668 C CA . ALA A 1 82 ? -15.331 11.494 -8.963 1.00 40.69 82 ALA A CA 1
ATOM 669 C C . ALA A 1 82 ? -14.672 11.791 -10.321 1.00 40.69 82 ALA A C 1
ATOM 671 O O . ALA A 1 82 ? -14.958 11.111 -11.310 1.00 40.69 82 ALA A O 1
ATOM 672 N N . SER A 1 83 ? -13.740 12.750 -10.359 1.00 36.53 83 SER A N 1
ATOM 673 C CA . SER A 1 83 ? -12.990 13.093 -11.573 1.00 36.53 83 SER A CA 1
ATOM 674 C C . SER A 1 83 ? -11.962 12.028 -11.976 1.00 36.53 83 SER A C 1
ATOM 676 O O . SER A 1 83 ? -11.761 11.805 -13.169 1.00 36.53 83 SER A O 1
ATOM 678 N N . SER A 1 84 ? -11.350 11.326 -11.014 1.00 36.00 84 SER A N 1
ATOM 679 C CA . SER A 1 84 ? -10.285 10.346 -11.294 1.00 36.00 84 SER A CA 1
ATOM 680 C C . SER A 1 84 ? -10.787 8.934 -11.603 1.00 36.00 84 SER A C 1
ATOM 682 O O . SER A 1 84 ? -10.127 8.208 -12.349 1.00 36.00 84 SER A O 1
ATOM 684 N N . PHE A 1 85 ? -11.936 8.523 -11.054 1.00 36.97 85 PHE A N 1
ATOM 685 C CA . PHE A 1 85 ? -12.429 7.143 -11.185 1.00 36.97 85 PHE A CA 1
ATOM 686 C C . PHE A 1 85 ? -13.715 6.996 -12.006 1.00 36.97 85 PHE A C 1
ATOM 688 O O . PHE A 1 85 ? -14.157 5.870 -12.226 1.00 36.97 85 PHE A O 1
ATOM 695 N N . GLY A 1 86 ? -14.300 8.091 -12.509 1.00 28.58 86 GLY A N 1
ATOM 696 C CA . GLY A 1 86 ? -15.440 8.038 -13.435 1.00 28.58 86 GLY A CA 1
ATOM 697 C C . GLY A 1 86 ? -16.677 7.327 -12.872 1.00 28.58 86 GLY A C 1
ATOM 698 O O . GLY A 1 86 ? -17.517 6.845 -13.634 1.00 28.58 86 GLY A O 1
ATOM 699 N N . VAL A 1 87 ? -16.787 7.228 -11.546 1.00 35.66 87 VAL A N 1
ATOM 700 C CA . VAL A 1 87 ? -17.937 6.620 -10.880 1.00 35.66 87 VAL A CA 1
ATOM 701 C C . VAL A 1 87 ? -19.082 7.623 -10.970 1.00 35.66 87 VAL A C 1
ATOM 703 O O . VAL A 1 87 ? -19.121 8.600 -10.224 1.00 35.66 87 VAL A O 1
ATOM 706 N N . LYS A 1 88 ? -20.002 7.414 -11.922 1.00 33.97 88 LYS A N 1
ATOM 707 C CA . LYS A 1 88 ? -21.305 8.090 -11.902 1.00 33.97 88 LYS A CA 1
ATOM 708 C C . LYS A 1 88 ? -21.954 7.794 -10.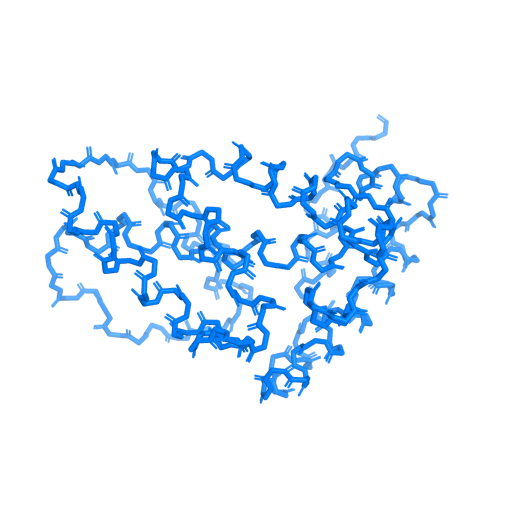558 1.00 33.97 88 LYS A C 1
ATOM 710 O O . LYS A 1 88 ? -21.971 6.636 -10.150 1.00 33.97 88 LYS A O 1
ATOM 715 N N . GLU A 1 89 ? -22.435 8.846 -9.902 1.00 40.09 89 GLU A N 1
ATOM 716 C CA . GLU A 1 89 ? -23.128 8.809 -8.616 1.00 40.09 89 GLU A CA 1
ATOM 717 C C . GLU A 1 89 ? -24.010 7.564 -8.488 1.00 40.09 89 GLU A C 1
ATOM 719 O O . GLU A 1 89 ? -25.087 7.488 -9.074 1.00 40.09 89 GLU A O 1
ATOM 724 N N . VAL A 1 90 ? -23.563 6.581 -7.707 1.00 38.38 90 VAL A N 1
ATOM 725 C CA . VAL A 1 90 ? -24.440 5.498 -7.267 1.00 38.38 90 VAL A CA 1
ATOM 726 C C . VAL A 1 90 ? -25.081 5.985 -5.977 1.00 38.38 90 VAL A C 1
ATOM 728 O O . VAL A 1 90 ? -24.519 5.820 -4.903 1.00 38.38 90 VAL A O 1
ATOM 731 N N . GLU A 1 91 ? -26.173 6.737 -6.129 1.00 31.61 91 GLU A N 1
ATOM 732 C CA . GLU A 1 91 ? -27.331 6.883 -5.225 1.00 31.61 91 GLU A CA 1
ATOM 733 C C . GLU A 1 91 ? -27.135 6.902 -3.687 1.00 31.61 91 GLU A C 1
ATOM 735 O O . GLU A 1 91 ? -28.088 6.703 -2.940 1.00 31.61 91 GLU A O 1
ATOM 740 N N . ALA A 1 92 ? -25.961 7.232 -3.151 1.00 38.59 92 ALA A N 1
ATOM 741 C CA . ALA A 1 92 ? -25.748 7.337 -1.702 1.00 38.59 92 ALA A CA 1
ATOM 742 C C . ALA A 1 92 ? -26.155 8.711 -1.127 1.00 38.59 92 ALA A C 1
ATOM 744 O O . ALA A 1 92 ? -26.141 8.927 0.083 1.00 38.59 92 ALA A O 1
ATOM 745 N N . ALA A 1 93 ? -26.562 9.662 -1.976 1.00 36.50 93 ALA A N 1
ATOM 746 C CA . ALA A 1 93 ? -26.851 11.043 -1.580 1.00 36.50 93 ALA A CA 1
ATOM 747 C C . ALA A 1 93 ? -28.203 11.250 -0.862 1.00 36.50 93 ALA A C 1
ATOM 749 O O . ALA A 1 93 ? -28.574 12.386 -0.568 1.00 36.50 93 ALA A O 1
ATOM 750 N N . LYS A 1 94 ? -28.955 10.188 -0.545 1.00 34.19 94 LYS A N 1
ATOM 751 C CA . LYS A 1 94 ? -30.247 10.304 0.151 1.00 34.19 94 LYS A CA 1
ATOM 752 C C . LYS A 1 94 ? -30.371 9.365 1.350 1.00 34.19 94 LYS A C 1
ATOM 754 O O . LYS A 1 94 ? -31.293 8.560 1.387 1.00 34.19 94 LYS A O 1
ATOM 759 N N . LYS A 1 95 ? -29.507 9.498 2.364 1.00 32.19 95 LYS A N 1
ATOM 760 C CA . LYS A 1 95 ? -29.894 9.306 3.782 1.00 32.19 95 LYS A CA 1
ATOM 761 C C . LYS A 1 95 ? -28.750 9.641 4.749 1.00 32.19 95 LYS A C 1
ATOM 763 O O . LYS A 1 95 ? -27.748 8.949 4.801 1.00 32.19 95 LYS A O 1
ATOM 768 N N . LYS A 1 96 ? -29.026 10.643 5.594 1.00 33.81 96 LYS A N 1
ATOM 769 C CA . LYS A 1 96 ? -28.401 10.967 6.892 1.00 33.81 96 LYS A CA 1
ATOM 770 C C . LYS A 1 96 ? -26.936 11.448 6.882 1.00 33.81 96 LYS A C 1
ATOM 772 O O . LYS A 1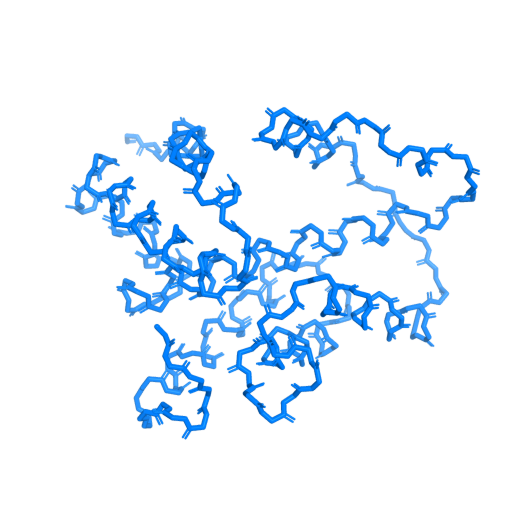 96 ? -26.027 10.811 6.368 1.00 33.81 96 LYS A O 1
ATOM 777 N N . LYS A 1 97 ? -26.729 12.560 7.597 1.00 36.66 97 LYS A N 1
ATOM 778 C CA . LYS A 1 97 ? -25.475 13.286 7.884 1.00 36.66 97 LYS A CA 1
ATOM 779 C C . LYS A 1 97 ? -24.294 12.450 8.441 1.00 36.66 97 LYS A C 1
ATOM 781 O O . LYS A 1 97 ? -23.206 12.983 8.572 1.00 36.66 97 LYS A O 1
ATOM 786 N N . SER A 1 98 ? -24.462 11.144 8.677 1.00 39.91 98 SER A N 1
ATOM 787 C CA . SER A 1 98 ? -23.407 10.180 9.058 1.00 39.91 98 SER A CA 1
ATOM 788 C C . SER A 1 98 ? -22.545 9.703 7.870 1.00 39.91 98 SER A C 1
ATOM 790 O O . SER A 1 98 ? -21.433 9.221 8.060 1.00 39.91 98 SER A O 1
ATOM 792 N N . SER A 1 99 ? -23.009 9.879 6.626 1.00 49.03 99 SER A N 1
ATOM 793 C CA . SER A 1 99 ? -22.304 9.416 5.416 1.00 49.03 99 SER A CA 1
ATOM 794 C C . SER A 1 99 ? -20.941 10.085 5.183 1.00 49.03 99 SER A C 1
ATOM 796 O O . SER A 1 99 ? -20.096 9.512 4.496 1.00 49.03 99 SER A O 1
ATOM 798 N N . GLY A 1 100 ? -20.708 11.281 5.730 1.00 47.00 100 GLY A N 1
ATOM 799 C CA . GLY A 1 100 ? -19.522 12.054 5.386 1.00 47.00 100 GLY A CA 1
ATOM 800 C C . GLY A 1 100 ? -18.217 11.527 5.993 1.00 47.00 100 GLY A C 1
ATOM 801 O O . GLY A 1 100 ? -17.212 11.397 5.298 1.00 47.00 100 GLY A O 1
ATOM 802 N N . ILE A 1 101 ? -18.256 11.160 7.273 1.00 49.97 101 ILE A N 1
ATOM 803 C CA . ILE A 1 101 ? -17.107 10.597 7.998 1.00 49.97 101 ILE A CA 1
ATOM 804 C C . ILE A 1 101 ? -16.726 9.240 7.399 1.00 49.97 101 ILE A C 1
ATOM 806 O O . ILE A 1 101 ? -15.556 9.009 7.101 1.00 49.97 101 ILE A O 1
ATOM 810 N N . LYS A 1 102 ? -17.731 8.406 7.094 1.00 57.25 102 LYS A N 1
ATOM 811 C CA . LYS A 1 102 ? -17.554 7.097 6.447 1.00 57.25 102 LYS A CA 1
ATOM 812 C C . LYS A 1 102 ? -16.811 7.219 5.118 1.00 57.25 102 LYS A C 1
ATOM 814 O O . LYS A 1 102 ? -15.794 6.574 4.911 1.00 57.25 102 LYS A O 1
ATOM 819 N N . VAL A 1 103 ? -17.262 8.126 4.248 1.00 61.31 103 VAL A N 1
ATOM 820 C CA . VAL A 1 103 ? -16.616 8.363 2.946 1.00 61.31 103 VAL A CA 1
ATOM 821 C C . VAL A 1 103 ? -15.193 8.904 3.118 1.00 61.31 103 VAL A C 1
ATOM 823 O O . VAL A 1 103 ? -14.295 8.504 2.380 1.00 61.31 103 VAL A O 1
ATOM 826 N N . GLY A 1 104 ? -14.962 9.786 4.095 1.00 66.94 104 GLY A N 1
ATOM 827 C CA . GLY A 1 104 ? -13.638 10.345 4.366 1.00 66.94 104 GLY A CA 1
ATOM 828 C C . GLY A 1 104 ? -12.630 9.282 4.794 1.00 66.94 104 GLY A C 1
ATOM 829 O O . GLY A 1 104 ? -11.546 9.201 4.217 1.00 66.94 104 GLY A O 1
ATOM 830 N N . VAL A 1 105 ? -12.991 8.440 5.761 1.00 74.00 105 VAL A N 1
ATOM 831 C CA . VAL A 1 105 ? -12.108 7.386 6.273 1.00 74.00 105 VAL A CA 1
ATOM 832 C C . VAL A 1 105 ? -11.845 6.313 5.215 1.00 74.00 105 VAL A C 1
ATOM 834 O O . VAL A 1 105 ? -10.684 5.981 4.980 1.00 74.00 105 VAL A O 1
ATOM 837 N N . SER A 1 106 ? -12.867 5.842 4.491 1.00 71.50 106 SER A N 1
ATOM 838 C CA . SER A 1 106 ? -12.684 4.825 3.443 1.00 71.50 106 SER A CA 1
ATOM 839 C C . SER A 1 106 ? -11.765 5.301 2.310 1.00 71.50 106 SER A C 1
ATOM 841 O O . SER A 1 106 ? -10.949 4.525 1.806 1.00 71.50 106 SER A O 1
ATOM 843 N N . VAL A 1 107 ? -11.845 6.579 1.913 1.00 75.69 107 VAL A N 1
ATOM 844 C CA . VAL A 1 107 ? -10.943 7.156 0.896 1.00 75.69 107 VAL A CA 1
ATOM 845 C C . VAL A 1 107 ? -9.503 7.213 1.407 1.00 75.69 107 VAL A C 1
ATOM 847 O O . VAL A 1 107 ? -8.573 6.871 0.673 1.00 75.69 107 VAL A O 1
ATOM 850 N N . ARG A 1 108 ? -9.307 7.607 2.669 1.00 82.19 108 ARG A N 1
ATOM 851 C CA . ARG A 1 108 ? -7.979 7.666 3.301 1.00 82.19 108 ARG A CA 1
ATOM 852 C C . ARG A 1 108 ? -7.376 6.275 3.454 1.00 82.19 108 ARG A C 1
ATOM 854 O O . ARG A 1 108 ? -6.192 6.103 3.178 1.00 82.19 108 ARG A O 1
ATOM 861 N N . PHE A 1 109 ? -8.203 5.288 3.780 1.00 86.94 109 PHE A N 1
ATOM 862 C CA . PHE A 1 109 ? -7.820 3.884 3.838 1.00 86.94 109 PHE A CA 1
ATOM 863 C C . PHE A 1 109 ? -7.347 3.355 2.483 1.00 86.94 109 PHE A C 1
ATOM 865 O O . PHE A 1 109 ? -6.235 2.844 2.375 1.00 86.94 109 PHE A O 1
ATOM 872 N N . ALA A 1 110 ? -8.126 3.563 1.416 1.00 87.31 110 ALA A N 1
ATOM 873 C CA . ALA A 1 110 ? -7.709 3.167 0.070 1.00 87.31 110 ALA A CA 1
ATOM 874 C C . ALA A 1 110 ? -6.390 3.846 -0.341 1.00 87.31 110 ALA A C 1
ATOM 876 O O . ALA A 1 110 ? -5.504 3.201 -0.904 1.00 87.31 110 ALA A O 1
ATOM 877 N N . GLY A 1 111 ? -6.231 5.135 -0.020 1.00 86.12 111 GLY A N 1
ATOM 878 C CA . GLY A 1 111 ? -4.975 5.861 -0.220 1.00 86.12 111 GLY A CA 1
ATOM 879 C C . GLY A 1 111 ? -3.798 5.218 0.520 1.00 86.12 111 GLY A C 1
ATOM 880 O O . GLY A 1 111 ? -2.751 4.990 -0.088 1.00 86.12 111 GLY A O 1
ATOM 881 N N . ALA A 1 112 ? -3.984 4.865 1.793 1.00 88.88 112 ALA A N 1
ATOM 882 C CA . ALA A 1 112 ? -2.980 4.191 2.609 1.00 88.88 112 ALA A CA 1
ATOM 883 C C . ALA A 1 112 ? -2.596 2.815 2.051 1.00 88.88 112 ALA A C 1
ATOM 885 O O . ALA A 1 112 ? -1.408 2.520 1.948 1.00 88.88 112 ALA A O 1
ATOM 886 N N . VAL A 1 113 ? -3.566 2.014 1.600 1.00 92.00 113 VAL A N 1
ATOM 887 C CA . VAL A 1 113 ? -3.322 0.723 0.936 1.00 92.00 113 VAL A CA 1
ATOM 888 C C . VAL A 1 113 ? -2.422 0.901 -0.293 1.00 92.00 113 VAL A C 1
ATOM 890 O O . VAL A 1 113 ? -1.406 0.214 -0.433 1.00 92.00 113 VAL A O 1
ATOM 893 N N . PHE A 1 114 ? -2.736 1.848 -1.183 1.00 89.62 114 PHE A N 1
ATOM 894 C CA . PHE A 1 114 ? -1.918 2.082 -2.379 1.00 89.62 114 PHE A CA 1
ATOM 895 C C . PHE A 1 114 ? -0.533 2.641 -2.047 1.00 89.62 114 PHE A C 1
ATOM 897 O O . PHE A 1 114 ? 0.461 2.183 -2.621 1.00 89.62 114 PHE A O 1
ATOM 904 N N . ASN A 1 115 ? -0.449 3.584 -1.109 1.00 88.12 115 ASN A N 1
ATOM 905 C CA . ASN A 1 115 ? 0.821 4.122 -0.631 1.00 88.12 115 ASN A CA 1
ATOM 906 C C . ASN A 1 115 ? 1.680 3.036 0.009 1.00 88.12 115 ASN A C 1
ATOM 908 O O . ASN A 1 115 ? 2.887 3.024 -0.216 1.00 88.12 115 ASN A O 1
ATOM 912 N N . ALA A 1 116 ? 1.075 2.099 0.741 1.00 91.00 116 ALA A N 1
ATOM 913 C CA . ALA A 1 116 ? 1.799 1.011 1.371 1.00 91.00 116 ALA A CA 1
ATOM 914 C C . ALA A 1 116 ? 2.431 0.082 0.333 1.00 91.00 116 ALA A C 1
ATOM 916 O O . ALA A 1 116 ? 3.626 -0.206 0.392 1.00 91.00 116 ALA A O 1
ATOM 917 N N . VAL A 1 117 ? 1.666 -0.303 -0.691 1.00 91.69 117 VAL A N 1
ATOM 918 C CA . VAL A 1 117 ? 2.182 -1.115 -1.800 1.00 91.69 117 VAL A CA 1
ATOM 919 C C . VAL A 1 117 ? 3.288 -0.381 -2.564 1.00 91.69 117 VAL A C 1
ATOM 921 O O . VAL A 1 117 ? 4.309 -0.989 -2.900 1.00 91.69 117 VAL A O 1
ATOM 924 N N . ILE A 1 118 ? 3.094 0.901 -2.891 1.00 89.75 118 ILE A N 1
ATOM 925 C CA . ILE A 1 118 ? 4.095 1.688 -3.625 1.00 89.75 118 ILE A CA 1
ATOM 926 C C . ILE A 1 118 ? 5.355 1.847 -2.779 1.00 89.75 118 ILE A C 1
ATOM 928 O O . ILE A 1 118 ? 6.449 1.598 -3.282 1.00 89.75 118 ILE A O 1
ATOM 932 N N . GLY A 1 119 ? 5.191 2.210 -1.510 1.00 88.62 119 GLY A N 1
ATOM 933 C CA . GLY A 1 119 ? 6.264 2.359 -0.544 1.00 88.62 119 GLY A CA 1
ATOM 934 C C . GLY A 1 119 ? 7.087 1.083 -0.416 1.00 88.62 119 GLY A C 1
ATOM 935 O O . GLY A 1 119 ? 8.305 1.095 -0.596 1.00 88.62 119 GLY A O 1
ATOM 936 N N . PHE A 1 120 ? 6.415 -0.056 -0.254 1.00 92.19 120 PHE A N 1
ATOM 937 C CA . PHE A 1 120 ? 7.069 -1.359 -0.214 1.00 92.19 120 PHE A CA 1
ATOM 938 C C . PHE A 1 120 ? 7.855 -1.630 -1.504 1.00 92.19 120 PHE A C 1
ATOM 940 O O . PHE A 1 120 ? 9.007 -2.055 -1.456 1.00 92.19 120 PHE A O 1
ATOM 947 N N . ALA A 1 121 ? 7.275 -1.330 -2.671 1.00 91.19 121 ALA A N 1
ATOM 948 C CA . ALA A 1 121 ? 7.930 -1.538 -3.963 1.00 91.19 121 ALA A CA 1
ATOM 949 C C . ALA A 1 121 ? 9.165 -0.646 -4.187 1.00 91.19 121 ALA A C 1
ATOM 951 O O . ALA A 1 121 ? 10.056 -1.034 -4.944 1.00 91.19 121 ALA A O 1
ATOM 952 N N . VAL A 1 122 ? 9.225 0.532 -3.559 1.00 89.12 122 VAL A N 1
ATOM 953 C CA . VAL A 1 122 ? 10.396 1.425 -3.614 1.00 89.12 122 VAL A CA 1
ATOM 954 C C . VAL A 1 122 ? 11.324 1.291 -2.403 1.00 89.12 122 VAL A C 1
ATOM 956 O O . VAL A 1 122 ? 12.352 1.965 -2.360 1.00 89.12 122 VAL A O 1
ATOM 959 N N . GLY A 1 123 ? 10.999 0.410 -1.451 1.00 87.06 123 GLY A N 1
ATOM 960 C CA . GLY A 1 123 ? 11.823 0.108 -0.280 1.00 87.06 123 GLY A CA 1
ATOM 961 C C . GLY A 1 123 ? 11.707 1.111 0.873 1.00 87.06 123 GLY A C 1
ATOM 962 O O . GLY A 1 123 ? 12.661 1.262 1.634 1.00 87.06 123 GLY A O 1
ATOM 963 N N . GLY A 1 124 ? 10.590 1.830 1.014 1.00 82.38 124 GLY A N 1
ATOM 964 C CA . GLY A 1 124 ? 10.429 2.816 2.085 1.00 82.38 124 GLY A CA 1
ATOM 965 C C . GLY A 1 124 ? 9.041 3.442 2.185 1.00 82.38 124 GLY A C 1
ATOM 966 O O . GLY A 1 124 ? 8.195 3.233 1.330 1.00 82.38 124 GLY A O 1
ATOM 967 N N . GLY A 1 125 ? 8.803 4.230 3.231 1.00 75.62 125 GLY A N 1
ATOM 968 C CA . GLY A 1 125 ? 7.537 4.940 3.426 1.00 75.62 125 GLY A CA 1
ATOM 969 C C . GLY A 1 125 ? 7.382 6.215 2.584 1.00 75.62 125 GLY A C 1
ATOM 970 O O . GLY A 1 125 ? 8.080 6.403 1.583 1.00 75.62 125 GLY A O 1
ATOM 971 N N . VAL A 1 126 ? 6.466 7.114 2.958 1.00 64.81 126 VAL A N 1
ATOM 972 C CA . VAL A 1 126 ? 6.013 8.220 2.072 1.00 64.81 126 VAL A CA 1
ATOM 973 C C . VAL A 1 126 ? 7.141 9.179 1.704 1.00 64.81 126 VAL A C 1
ATOM 975 O O . VAL A 1 126 ? 7.248 9.594 0.548 1.00 64.81 126 VAL A O 1
ATOM 978 N N . GLY A 1 127 ? 8.049 9.467 2.641 1.00 68.00 127 GLY A N 1
ATOM 979 C CA . GLY A 1 127 ? 9.225 10.300 2.363 1.00 68.00 127 GLY A CA 1
ATOM 980 C C . GLY A 1 127 ? 10.168 9.687 1.314 1.00 68.00 127 GLY A C 1
ATOM 981 O O . GLY A 1 127 ? 10.811 10.401 0.537 1.00 68.00 127 GLY A O 1
ATOM 982 N N . VAL A 1 128 ? 10.214 8.353 1.228 1.00 76.81 128 VAL A N 1
ATOM 983 C CA . VAL A 1 128 ? 11.017 7.633 0.227 1.00 76.81 128 VAL A CA 1
ATOM 984 C C . VAL A 1 128 ? 10.343 7.666 -1.141 1.00 76.81 128 VAL A C 1
ATOM 986 O O . VAL A 1 128 ? 11.044 7.787 -2.142 1.00 76.81 128 VAL A O 1
ATOM 989 N N . ILE A 1 129 ? 9.008 7.656 -1.208 1.00 79.19 129 ILE A N 1
ATOM 990 C CA . ILE A 1 129 ? 8.258 7.807 -2.467 1.00 79.19 129 ILE A CA 1
ATOM 991 C C . ILE A 1 129 ? 8.587 9.154 -3.123 1.00 79.19 129 ILE A C 1
ATOM 993 O O . ILE A 1 129 ? 8.954 9.191 -4.299 1.00 79.19 129 ILE A O 1
ATOM 997 N N . GLN A 1 130 ? 8.533 10.255 -2.366 1.00 78.12 130 GLN A N 1
ATOM 998 C CA . GLN A 1 130 ? 8.887 11.580 -2.885 1.00 78.12 130 GLN A CA 1
ATOM 999 C C . GLN A 1 130 ? 10.355 11.636 -3.339 1.00 78.12 130 GLN A C 1
ATOM 1001 O O . GLN A 1 130 ? 10.643 12.048 -4.464 1.00 78.12 130 GLN A O 1
ATOM 1006 N N . SER A 1 131 ? 11.279 11.144 -2.508 1.00 75.56 131 SER A N 1
ATOM 1007 C CA . SER A 1 131 ? 12.712 11.074 -2.840 1.00 75.56 131 SER A CA 1
ATOM 1008 C C . SER A 1 131 ? 12.981 10.230 -4.090 1.00 75.56 131 SER A C 1
ATOM 1010 O O . SER A 1 131 ? 13.851 10.556 -4.899 1.00 75.56 131 SER A O 1
ATOM 1012 N N . PHE A 1 132 ? 12.219 9.152 -4.285 1.00 82.38 132 PHE A N 1
ATOM 1013 C CA . PHE A 1 132 ? 12.293 8.306 -5.470 1.00 82.38 132 PHE A CA 1
ATOM 1014 C C . PHE A 1 132 ? 11.867 9.064 -6.729 1.00 82.38 132 PHE A C 1
ATOM 1016 O O . PHE A 1 132 ? 12.569 8.988 -7.738 1.00 82.38 132 PHE A O 1
ATOM 1023 N N . ILE A 1 133 ? 10.769 9.828 -6.673 1.00 84.31 133 ILE A N 1
ATOM 1024 C CA . ILE A 1 133 ? 10.312 10.656 -7.800 1.00 84.31 133 ILE A CA 1
ATOM 1025 C C . ILE A 1 133 ? 11.365 11.710 -8.154 1.00 84.31 133 ILE A C 1
ATOM 1027 O O . ILE A 1 133 ? 11.690 11.856 -9.331 1.00 84.31 133 ILE A O 1
ATOM 1031 N N . ILE A 1 134 ? 11.939 12.390 -7.157 1.00 82.88 134 ILE A N 1
ATOM 1032 C CA . ILE A 1 134 ? 13.001 13.388 -7.362 1.00 82.88 134 ILE A CA 1
ATOM 1033 C C . ILE A 1 134 ? 14.227 12.736 -8.016 1.00 82.88 134 ILE A C 1
ATOM 1035 O O . ILE A 1 134 ? 14.745 13.228 -9.015 1.00 82.88 134 ILE A O 1
ATOM 1039 N N . LYS A 1 135 ? 14.671 11.585 -7.499 1.00 87.12 135 LYS A N 1
ATOM 1040 C CA . LYS A 1 135 ? 15.891 10.905 -7.958 1.00 87.12 135 LYS A CA 1
ATOM 1041 C C . LYS A 1 135 ? 15.753 10.243 -9.331 1.00 87.12 135 LYS A C 1
ATOM 1043 O O . LYS A 1 135 ? 16.732 10.157 -10.068 1.00 87.12 135 LYS A O 1
ATOM 1048 N N . LYS A 1 136 ? 14.584 9.680 -9.644 1.00 89.25 136 LYS A N 1
ATOM 1049 C CA . LYS A 1 136 ? 14.350 8.892 -10.869 1.00 89.25 136 LYS A CA 1
ATOM 1050 C C . LYS A 1 136 ? 13.618 9.670 -11.959 1.00 89.25 136 LYS A C 1
ATOM 1052 O O . LYS A 1 136 ? 13.651 9.259 -13.116 1.00 89.25 136 LYS A O 1
ATOM 1057 N N . GLY A 1 137 ? 12.980 10.779 -11.606 1.00 87.06 137 GLY A N 1
ATOM 1058 C CA . GLY A 1 137 ? 12.152 11.575 -12.499 1.00 87.06 137 GLY A CA 1
ATOM 1059 C C . GLY A 1 137 ? 10.720 11.046 -12.628 1.00 87.06 137 GLY A C 1
ATOM 1060 O O . GLY A 1 137 ? 10.429 9.861 -12.430 1.00 87.06 137 GLY A O 1
ATOM 1061 N N . LYS A 1 138 ? 9.806 11.949 -13.014 1.00 85.50 138 LYS A N 1
ATOM 1062 C CA . LYS A 1 138 ? 8.359 11.679 -13.113 1.00 85.50 138 LYS A CA 1
ATOM 1063 C C . LYS A 1 138 ? 8.024 10.518 -14.059 1.00 85.50 138 LYS A C 1
ATOM 1065 O O . LYS A 1 138 ? 7.125 9.737 -13.765 1.00 85.50 138 LYS A O 1
ATOM 1070 N N . ALA A 1 139 ? 8.748 10.373 -15.172 1.00 88.62 139 ALA A N 1
ATOM 1071 C CA . ALA A 1 139 ? 8.492 9.320 -16.160 1.00 88.62 139 ALA A CA 1
ATOM 1072 C C . ALA A 1 139 ? 8.768 7.911 -15.606 1.00 88.62 139 ALA A C 1
ATOM 1074 O O . ALA A 1 139 ? 7.938 7.010 -15.746 1.00 88.62 139 ALA A O 1
ATOM 1075 N N . GLU A 1 140 ? 9.904 7.732 -14.931 1.00 90.19 140 GLU A N 1
ATOM 1076 C CA . GLU A 1 140 ? 10.276 6.440 -14.354 1.00 90.19 140 GLU A CA 1
ATOM 1077 C C . GLU A 1 140 ? 9.420 6.113 -13.125 1.00 90.19 140 GLU A C 1
ATOM 1079 O O . GLU A 1 140 ? 8.943 4.985 -12.986 1.00 90.19 140 GLU A O 1
ATOM 1084 N N . ALA A 1 141 ? 9.122 7.112 -12.287 1.00 89.06 141 ALA A N 1
ATOM 1085 C CA . ALA A 1 141 ? 8.176 6.957 -11.185 1.00 89.06 141 ALA A CA 1
ATOM 1086 C C . ALA A 1 141 ? 6.784 6.538 -11.678 1.00 89.06 141 ALA A C 1
ATOM 1088 O O . ALA A 1 141 ? 6.231 5.553 -11.189 1.00 89.06 141 ALA A O 1
ATOM 1089 N N . LYS A 1 142 ? 6.256 7.198 -12.720 1.00 90.12 142 LYS A N 1
ATOM 1090 C CA . LYS A 1 142 ? 4.986 6.820 -13.356 1.00 90.12 142 LYS A CA 1
ATOM 1091 C C . LYS A 1 142 ? 5.002 5.363 -13.792 1.00 90.12 142 LYS A C 1
ATOM 1093 O O . LYS A 1 142 ? 4.042 4.641 -13.522 1.00 90.12 142 LYS A O 1
ATOM 1098 N N . ARG A 1 143 ? 6.072 4.924 -14.458 1.00 93.50 143 ARG A N 1
ATOM 1099 C CA . ARG A 1 143 ? 6.210 3.549 -14.953 1.00 93.50 143 ARG A CA 1
ATOM 1100 C C . ARG A 1 143 ? 6.184 2.538 -13.808 1.00 93.50 143 ARG A C 1
ATOM 1102 O O . ARG A 1 143 ? 5.425 1.571 -13.878 1.00 93.50 143 ARG A O 1
ATOM 1109 N N . ILE A 1 144 ? 6.982 2.765 -12.764 1.00 92.88 144 ILE A N 1
ATOM 1110 C CA . ILE A 1 144 ? 7.059 1.878 -11.597 1.00 92.88 144 ILE A CA 1
ATOM 1111 C C . ILE A 1 144 ? 5.725 1.846 -10.854 1.00 92.88 144 ILE A C 1
ATOM 1113 O O . ILE A 1 144 ? 5.178 0.765 -10.659 1.00 92.88 144 ILE A O 1
ATOM 1117 N N . PHE A 1 145 ? 5.153 3.000 -10.511 1.00 90.19 145 PHE A N 1
ATOM 1118 C CA . PHE A 1 145 ? 3.902 3.068 -9.750 1.00 90.19 145 PHE A CA 1
ATOM 1119 C C . PHE A 1 145 ? 2.742 2.457 -10.533 1.00 90.19 145 PHE A C 1
ATOM 1121 O O . PHE A 1 145 ? 2.024 1.613 -10.002 1.00 90.19 145 PHE A O 1
ATOM 1128 N N . THR A 1 146 ? 2.615 2.783 -11.823 1.00 91.12 146 THR A N 1
ATOM 1129 C CA . THR A 1 146 ? 1.582 2.193 -12.689 1.00 91.12 146 THR A CA 1
ATOM 1130 C C . THR A 1 146 ? 1.726 0.676 -12.750 1.00 91.12 146 THR A C 1
ATOM 1132 O O . THR A 1 146 ? 0.736 -0.034 -12.587 1.00 91.12 146 THR A O 1
ATOM 1135 N N . LYS A 1 147 ? 2.944 0.153 -12.949 1.00 94.31 147 LYS A N 1
ATOM 1136 C CA . LYS A 1 147 ? 3.187 -1.296 -12.994 1.00 94.31 147 LYS A CA 1
ATOM 1137 C C . LYS A 1 147 ? 2.833 -1.961 -11.663 1.00 94.31 147 LYS A C 1
ATOM 1139 O O . LYS A 1 147 ? 2.157 -2.989 -11.663 1.00 94.31 147 LYS A O 1
ATOM 1144 N N . THR A 1 148 ? 3.275 -1.378 -10.554 1.00 92.75 148 THR A N 1
ATOM 1145 C CA . THR A 1 148 ? 3.044 -1.890 -9.202 1.00 92.75 148 THR A CA 1
ATOM 1146 C C . THR A 1 148 ? 1.554 -1.938 -8.877 1.00 92.75 148 THR A C 1
ATOM 1148 O O . THR A 1 148 ? 1.039 -3.006 -8.542 1.00 92.75 148 THR A O 1
ATOM 1151 N N . VAL A 1 149 ? 0.841 -0.822 -9.047 1.00 90.00 149 VAL A N 1
ATOM 1152 C CA . VAL A 1 149 ? -0.587 -0.744 -8.719 1.00 90.00 149 VAL A CA 1
ATOM 1153 C C . VAL A 1 149 ? -1.429 -1.557 -9.705 1.00 90.00 149 VAL A C 1
ATOM 1155 O O . VAL A 1 149 ? -2.303 -2.300 -9.276 1.00 90.00 149 VAL A O 1
ATOM 1158 N N . SER A 1 150 ? -1.141 -1.518 -11.012 1.00 91.19 150 SER A N 1
ATOM 1159 C CA . SER A 1 150 ? -1.858 -2.342 -12.003 1.00 91.19 150 SER A CA 1
ATOM 1160 C C . SER A 1 150 ? -1.708 -3.838 -11.713 1.00 91.19 150 SER A C 1
ATOM 1162 O O . SER A 1 150 ? -2.674 -4.590 -11.826 1.00 91.19 150 SER A O 1
ATOM 1164 N N . SER A 1 151 ? -0.515 -4.278 -11.295 1.00 92.31 151 SER A N 1
ATOM 1165 C CA . SER A 1 151 ? -0.282 -5.664 -10.874 1.00 92.31 151 SER A CA 1
ATOM 1166 C C . SER A 1 151 ? -1.133 -6.038 -9.656 1.00 92.31 151 SER A C 1
ATOM 1168 O O . SER A 1 151 ? -1.798 -7.072 -9.672 1.00 92.31 151 SER A O 1
ATOM 1170 N N . ARG A 1 152 ? -1.189 -5.168 -8.637 1.00 88.94 152 ARG A N 1
ATOM 1171 C CA . ARG A 1 152 ? -2.022 -5.397 -7.447 1.00 88.94 152 ARG A CA 1
ATOM 1172 C C . ARG A 1 152 ? -3.507 -5.414 -7.753 1.00 88.94 152 ARG A C 1
ATOM 1174 O O . ARG A 1 152 ? -4.172 -6.366 -7.385 1.00 88.94 152 ARG A O 1
ATOM 1181 N N . LEU A 1 153 ? -4.006 -4.436 -8.503 1.00 87.19 153 LEU A N 1
ATOM 1182 C CA . LEU A 1 153 ? -5.410 -4.389 -8.905 1.00 87.19 153 LEU A CA 1
ATOM 1183 C C . LEU A 1 153 ? -5.826 -5.656 -9.658 1.00 87.19 153 LEU A C 1
ATOM 1185 O O . LEU A 1 153 ? -6.937 -6.136 -9.482 1.00 87.19 153 LEU A O 1
ATOM 1189 N N . LYS A 1 154 ? -4.940 -6.238 -10.475 1.00 88.88 154 LYS A N 1
ATOM 1190 C CA . LYS A 1 154 ? -5.208 -7.532 -11.122 1.00 88.88 154 LYS A CA 1
ATOM 1191 C C . LYS A 1 154 ? -5.254 -8.685 -10.122 1.00 88.88 154 LYS A C 1
ATOM 1193 O O . LYS A 1 154 ? -6.118 -9.543 -10.273 1.00 88.88 154 LYS A O 1
ATOM 1198 N N . ALA A 1 155 ? -4.345 -8.706 -9.147 1.00 87.56 155 ALA A N 1
ATOM 1199 C CA . ALA A 1 155 ? -4.326 -9.713 -8.087 1.00 87.56 155 ALA A CA 1
ATOM 1200 C C . ALA A 1 155 ? -5.576 -9.631 -7.192 1.00 87.56 155 ALA A C 1
ATOM 1202 O O . ALA A 1 155 ? -6.128 -10.660 -6.834 1.00 87.56 155 ALA A O 1
ATOM 1203 N N . TRP A 1 156 ? -6.075 -8.422 -6.931 1.00 85.06 156 TRP A N 1
ATOM 1204 C CA . TRP A 1 156 ? -7.289 -8.144 -6.151 1.00 85.06 156 TRP A CA 1
ATOM 1205 C C . TRP A 1 156 ? -8.587 -8.251 -6.9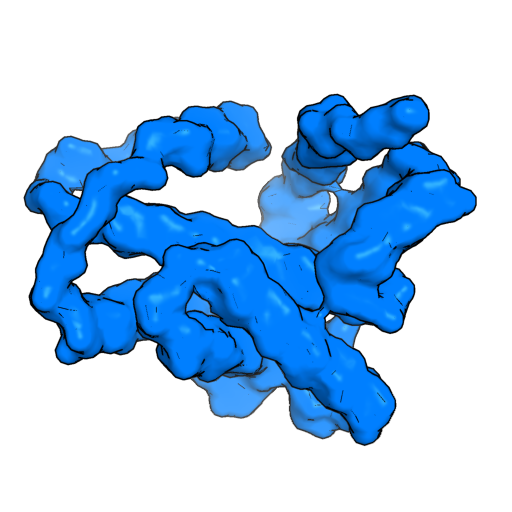75 1.00 85.06 156 TRP A C 1
ATOM 1207 O O . TRP A 1 156 ? -9.626 -7.732 -6.590 1.00 85.06 156 TRP A O 1
ATOM 1217 N N . GLY A 1 157 ? -8.542 -8.828 -8.182 1.00 83.12 157 GLY A N 1
ATOM 1218 C CA . GLY A 1 157 ? -9.726 -9.009 -9.038 1.00 83.12 157 GLY A CA 1
ATOM 1219 C C . GLY A 1 157 ? -10.229 -7.753 -9.774 1.00 83.12 157 GLY A C 1
ATOM 1220 O O . GLY A 1 157 ? -11.027 -7.861 -10.709 1.00 83.12 157 GLY A O 1
ATOM 1221 N N . ALA A 1 158 ? -9.700 -6.566 -9.479 1.00 82.19 158 ALA A N 1
ATOM 1222 C CA . ALA A 1 158 ? -10.071 -5.276 -10.066 1.00 82.19 158 ALA A CA 1
ATOM 1223 C C . ALA A 1 158 ? -9.444 -5.000 -11.456 1.00 82.19 158 ALA A C 1
ATOM 1225 O O . ALA A 1 158 ? -8.872 -3.936 -11.726 1.00 82.19 158 ALA A O 1
ATOM 1226 N N . LYS A 1 159 ? -9.584 -5.941 -12.402 1.00 82.69 159 LYS A N 1
ATOM 1227 C CA . LYS A 1 159 ? -8.962 -5.868 -13.745 1.00 82.69 159 LYS A CA 1
ATOM 1228 C C . LYS A 1 159 ? -9.328 -4.608 -14.540 1.00 82.69 159 LYS A C 1
ATOM 1230 O O . LYS A 1 159 ? -8.487 -4.098 -15.274 1.00 82.69 159 LYS A O 1
ATOM 1235 N N . LYS A 1 160 ? -10.559 -4.097 -14.402 1.00 77.69 160 LYS A N 1
ATOM 1236 C CA . LYS A 1 160 ? -11.010 -2.875 -15.097 1.00 77.69 160 LYS A CA 1
ATOM 1237 C C . LYS A 1 160 ? -10.287 -1.626 -14.581 1.00 77.69 160 LYS A C 1
ATOM 1239 O O . LYS A 1 160 ? -9.837 -0.814 -15.382 1.00 77.69 160 LYS A O 1
ATOM 1244 N N . LEU A 1 161 ? -10.099 -1.517 -13.264 1.00 76.75 161 LEU A N 1
ATOM 1245 C CA . LEU A 1 161 ? -9.355 -0.412 -12.648 1.00 76.75 161 LEU A CA 1
ATOM 1246 C C . LEU A 1 161 ? -7.867 -0.462 -13.011 1.00 76.75 161 LEU A C 1
ATOM 1248 O O . LEU A 1 161 ? -7.226 0.569 -13.202 1.00 76.75 161 LEU A O 1
ATOM 1252 N N . ALA A 1 162 ? -7.317 -1.664 -13.193 1.00 78.12 162 ALA A N 1
ATOM 1253 C CA . ALA A 1 162 ? -5.933 -1.841 -13.621 1.00 78.12 162 ALA A CA 1
ATOM 1254 C C . ALA A 1 162 ? -5.627 -1.227 -15.003 1.00 78.12 162 ALA A C 1
ATOM 1256 O O . ALA A 1 162 ? -4.452 -1.005 -15.307 1.00 78.12 162 ALA A O 1
ATOM 1257 N N . VAL A 1 163 ? -6.652 -0.968 -15.829 1.00 75.94 163 VAL A N 1
ATOM 1258 C CA . VAL A 1 163 ? -6.535 -0.295 -17.134 1.00 75.94 163 VAL A CA 1
ATOM 1259 C C . VAL A 1 163 ? -6.517 1.227 -16.974 1.00 75.94 163 VAL A C 1
ATOM 1261 O O . VAL A 1 163 ? -5.716 1.897 -17.622 1.00 75.94 163 VAL A O 1
ATOM 1264 N N . SER A 1 164 ? -7.352 1.784 -16.092 1.00 79.31 164 SER A N 1
ATOM 1265 C CA . SER A 1 164 ? -7.454 3.235 -15.878 1.00 79.31 164 SER A CA 1
ATOM 1266 C C . SER A 1 164 ? -6.368 3.802 -14.958 1.00 79.31 164 SER A C 1
ATOM 1268 O O . SER A 1 164 ? -6.089 5.002 -15.005 1.00 79.31 164 SER A O 1
ATOM 1270 N N . ILE A 1 165 ? -5.692 2.960 -14.169 1.00 84.19 165 ILE A N 1
ATOM 1271 C CA . ILE A 1 165 ? -4.732 3.416 -13.153 1.00 84.19 165 ILE A CA 1
ATOM 1272 C C . ILE A 1 165 ? -3.554 4.223 -13.719 1.00 84.19 165 ILE A C 1
ATOM 1274 O O . ILE A 1 165 ? -3.048 5.121 -13.054 1.00 84.19 165 ILE A O 1
ATOM 1278 N N . GLY A 1 166 ? -3.135 3.961 -14.961 1.00 75.50 166 GLY A N 1
ATOM 1279 C CA . GLY A 1 166 ? -2.051 4.718 -15.596 1.00 75.50 166 GLY A CA 1
ATOM 1280 C C . GLY A 1 166 ? -2.387 6.199 -15.807 1.00 75.50 166 GLY A C 1
ATOM 1281 O O . GLY A 1 166 ? -1.487 7.040 -15.760 1.00 75.50 166 GLY A O 1
ATOM 1282 N N . VAL A 1 167 ? -3.671 6.522 -16.002 1.00 77.81 167 VAL A N 1
ATOM 1283 C CA . VAL A 1 167 ? -4.165 7.904 -16.098 1.00 77.81 167 VAL A CA 1
ATOM 1284 C C . VAL A 1 167 ? -4.189 8.544 -14.713 1.00 77.81 167 VAL A C 1
ATOM 1286 O O . VAL A 1 167 ? -3.633 9.625 -14.545 1.00 77.81 167 VAL A O 1
ATOM 1289 N N . ALA A 1 168 ? -4.728 7.849 -13.707 1.00 78.38 168 ALA A N 1
ATOM 1290 C CA . ALA A 1 168 ? -4.772 8.345 -12.330 1.00 78.38 168 ALA A CA 1
ATOM 1291 C C . ALA A 1 168 ? -3.367 8.638 -11.769 1.00 78.38 168 ALA A C 1
ATOM 1293 O O . ALA A 1 168 ? -3.130 9.712 -11.223 1.00 78.38 168 ALA A O 1
ATOM 1294 N N . VAL A 1 169 ? -2.398 7.738 -11.984 1.00 80.25 169 VAL A N 1
ATOM 1295 C CA . VAL A 1 169 ? -0.993 7.951 -11.586 1.00 80.25 169 VAL A CA 1
ATOM 1296 C C . VAL A 1 169 ? -0.377 9.140 -12.328 1.00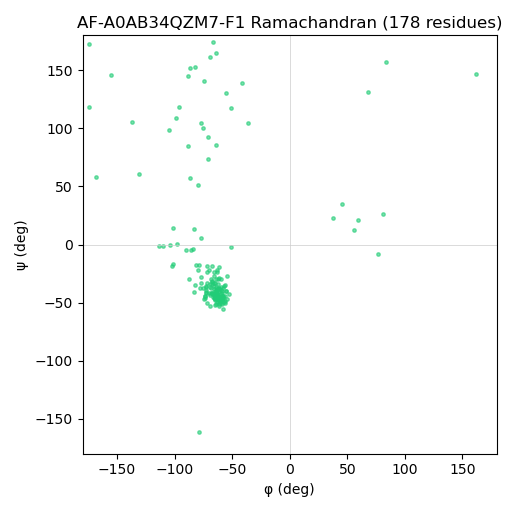 80.25 169 VAL A C 1
ATOM 1298 O O . VAL A 1 169 ? 0.384 9.904 -11.738 1.00 80.25 169 VAL A O 1
ATOM 1301 N N . ALA A 1 170 ? -0.698 9.323 -13.614 1.00 75.62 170 ALA A N 1
ATOM 1302 C CA . ALA A 1 170 ? -0.216 10.474 -14.375 1.00 75.62 170 ALA A CA 1
ATOM 1303 C C . ALA A 1 170 ? -0.756 11.794 -13.813 1.00 75.62 170 ALA A C 1
ATOM 1305 O O . ALA A 1 170 ? 0.015 12.733 -13.637 1.00 75.62 170 ALA A O 1
ATOM 1306 N N . ILE A 1 171 ? -2.055 11.850 -13.507 1.00 77.25 171 ILE A N 1
ATOM 1307 C CA . ILE A 1 171 ? -2.693 13.017 -12.888 1.00 77.25 171 ILE A CA 1
ATOM 1308 C C . ILE A 1 171 ? -2.053 13.293 -11.527 1.00 77.25 171 ILE A C 1
ATOM 1310 O O . ILE A 1 171 ? -1.617 14.415 -11.291 1.00 77.25 171 ILE A O 1
ATOM 1314 N N . ALA A 1 172 ? -1.900 12.274 -10.677 1.00 77.56 172 ALA A N 1
ATOM 1315 C CA . ALA A 1 172 ? -1.292 12.421 -9.357 1.00 77.56 172 ALA A CA 1
ATOM 1316 C C . ALA A 1 172 ? 0.141 12.980 -9.428 1.00 77.56 172 ALA A C 1
ATOM 1318 O O . ALA A 1 172 ? 0.474 13.911 -8.701 1.00 77.56 172 ALA A O 1
ATOM 1319 N N . LEU A 1 173 ? 0.981 12.475 -10.339 1.00 74.44 173 LEU A N 1
ATOM 1320 C CA . LEU A 1 173 ? 2.363 12.953 -10.515 1.00 74.44 173 LEU A CA 1
ATOM 1321 C C . LEU A 1 173 ? 2.467 14.349 -11.153 1.00 74.44 173 LEU A C 1
ATOM 1323 O O . LEU A 1 173 ? 3.486 15.028 -10.993 1.00 74.44 173 LEU A O 1
ATOM 1327 N N . ASN A 1 174 ? 1.444 14.766 -11.897 1.00 73.12 174 ASN A N 1
ATOM 1328 C CA . ASN A 1 174 ? 1.354 16.114 -12.452 1.00 73.12 174 ASN A CA 1
ATOM 1329 C C . ASN A 1 174 ? 0.818 17.119 -11.424 1.00 73.12 174 ASN A C 1
ATOM 1331 O O . ASN A 1 174 ? 1.272 18.255 -11.425 1.00 73.12 174 ASN A O 1
ATOM 1335 N N . TYR A 1 175 ? -0.104 16.696 -10.553 1.00 66.62 175 TYR A N 1
ATOM 1336 C CA . TYR A 1 175 ? -0.669 17.512 -9.475 1.00 66.62 175 TYR A CA 1
ATOM 1337 C C . TYR A 1 175 ? 0.280 17.658 -8.280 1.00 66.62 175 TYR A C 1
ATOM 1339 O O . TYR A 1 175 ? 0.252 18.664 -7.579 1.00 66.62 175 TYR A O 1
ATOM 1347 N N . LEU A 1 176 ? 1.150 16.666 -8.063 1.00 62.31 176 LEU A N 1
ATOM 1348 C CA . LEU A 1 176 ? 2.344 16.810 -7.239 1.00 62.31 176 LEU A CA 1
ATOM 1349 C C . LEU A 1 176 ? 3.267 17.840 -7.913 1.00 62.31 176 LEU A C 1
ATOM 1351 O O . LEU A 1 176 ? 4.164 17.496 -8.695 1.00 62.31 176 LEU A O 1
ATOM 1355 N N . ASP A 1 177 ? 3.028 19.116 -7.615 1.00 50.97 177 ASP A N 1
ATOM 1356 C CA . ASP A 1 177 ? 3.998 20.189 -7.802 1.00 50.97 177 ASP A CA 1
ATOM 1357 C C . ASP A 1 177 ? 5.102 19.997 -6.756 1.00 50.97 177 ASP A C 1
ATOM 1359 O O . ASP A 1 177 ? 5.150 20.613 -5.693 1.00 50.97 177 ASP A O 1
ATOM 1363 N N . ILE A 1 178 ? 5.934 18.985 -7.005 1.00 50.22 178 ILE A N 1
ATOM 1364 C CA . ILE A 1 178 ? 7.181 18.770 -6.285 1.00 50.22 178 ILE A CA 1
ATOM 1365 C C . ILE A 1 178 ? 8.068 19.905 -6.777 1.00 50.22 178 ILE A C 1
ATOM 1367 O O . ILE A 1 178 ? 8.635 19.787 -7.863 1.00 50.22 178 ILE A O 1
ATOM 1371 N N . GLY A 1 179 ? 8.059 21.019 -6.043 1.00 39.12 179 GLY A N 1
ATOM 1372 C CA . GLY A 1 179 ? 8.766 22.239 -6.408 1.00 39.12 179 GLY A CA 1
ATOM 1373 C C . GLY A 1 179 ? 10.164 21.966 -6.965 1.00 39.12 179 GLY A C 1
ATOM 1374 O O . GLY A 1 179 ? 10.885 21.086 -6.485 1.00 39.12 179 GLY A O 1
ATOM 1375 N N . THR A 1 180 ? 10.498 22.719 -8.011 1.00 34.69 180 THR A N 1
ATOM 1376 C CA . THR A 1 180 ? 11.874 23.109 -8.348 1.00 34.69 180 THR A CA 1
ATOM 1377 C C . THR A 1 180 ? 12.639 23.592 -7.128 1.00 34.69 180 THR A C 1
ATOM 1379 O O . THR A 1 180 ? 12.021 24.343 -6.338 1.00 34.69 180 THR A O 1
#

Solvent-accessible surface area (backbone atoms only — not comparable to full-atom values): 10265 Å² total; per-residue (Å²): 133,72,37,61,88,71,40,52,74,67,53,40,54,52,48,55,52,25,48,51,52,38,34,64,72,51,75,55,90,61,39,68,58,53,38,48,42,62,49,31,33,44,22,80,90,33,96,24,39,55,33,69,67,54,31,41,47,53,49,46,50,59,45,56,78,71,50,94,80,88,80,91,85,57,74,69,65,53,56,56,48,42,71,62,65,68,59,71,84,77,81,70,90,80,70,66,92,67,54,54,58,50,53,50,51,40,53,44,48,55,49,37,56,54,49,40,55,48,12,61,75,74,74,35,38,73,74,46,49,54,51,45,31,71,74,59,32,67,69,52,38,43,52,52,49,32,52,54,49,28,52,47,28,46,75,52,68,37,52,72,57,33,67,51,40,54,56,44,46,49,50,51,62,63,68,52,75,73,72,131

Radius of gyration: 16.46 Å; Cα contacts (8 Å, |Δi|>4): 160; chains: 1; bounding box: 46×38×36 Å

Mean predicted aligned error: 10.03 Å

Secondary structure (DSSP, 8-state):
---TTSS-HHHHHHHHHHHHHHHHHTT-S-HHHHHHHHHHTT-TTSTTTT-HHHHHHHHHHHHHHH--------HHHHHHHHHHH-----STTSS-TTHHHHHHHHHHHHHHHHHHHHHHHHTS-HHHHHHHHHHH-HHHHHHHHHHHHHHHHHHTT-TTHHHHHHHHHHHHHHH-----

Organism: Bacillus pumilus (NCBI:txid1408)

Foldseek 3Di:
DAALVPDDPLLNVQLLQQLLVLLVVLPDPPSVLLSVLLNLCRHPPHPNPLPLPVSLVSSLVVVVVVDDDDDDDQPPLVVLCCVQPVDDDPPPPPDDPSVRSSVSNSSSSVVSNLQSQLQSQQRHHDVSLLVCCVVVPLVVSLVSSLVRVLVSCVVSVNNVVNVSVSVSSNVVSVVPCVDD

pLDDT: mean 75.08, std 20.56, range [28.58, 97.19]